Protein AF-A0A0D6L428-F1 (afdb_monomer_lite)

Radius of gyration: 24.94 Å; chains: 1; bounding box: 68×47×67 Å

pLDDT: mean 87.05, std 8.71, range [50.59, 97.12]

Foldseek 3Di:
DPPPVVVVVVQCVDPLSVLVVVLVVLLVVLVVCCVVPVVVSSVVSVVVSVVSVVVNVLVVQLPPPPSVVVSVVVVVLCVVCVVLVVVLQVLLQVLLVVLLCQQPVDDDDDVVSVCSSRVCLVVVLVVPVVVCSLQVPVVQLVVQCVVVVHPSVPSDDDDDHGPPSVVSNVSSVVSNCCVNPVSVVVSVVVVD

InterPro domains:
  IPR005821 Ion transport domain [PF00520] (7-190)
  IPR050927 Transient receptor potential cation channel M [PTHR13800] (3-191)

Organism: NCBI:txid53326

Structure (mmCIF, N/CA/C/O backbone):
data_AF-A0A0D6L428-F1
#
_entry.id   AF-A0A0D6L428-F1
#
loop_
_atom_site.group_PDB
_atom_site.id
_atom_site.type_symbol
_atom_site.label_atom_id
_atom_site.label_alt_id
_atom_site.label_comp_id
_atom_site.label_asym_id
_atom_site.label_entity_id
_atom_site.label_seq_id
_atom_site.pdbx_PDB_ins_code
_atom_site.Cartn_x
_atom_site.Cartn_y
_atom_site.Cartn_z
_atom_site.occupancy
_atom_site.B_iso_or_equiv
_atom_site.auth_seq_id
_atom_site.auth_comp_id
_atom_site.auth_asym_id
_atom_site.auth_atom_id
_atom_site.pdbx_PDB_model_num
ATOM 1 N N . MET A 1 1 ? -38.451 6.953 28.885 1.00 54.53 1 MET A N 1
ATOM 2 C CA . MET A 1 1 ? -37.439 5.986 28.408 1.00 54.53 1 MET A CA 1
ATOM 3 C C . MET A 1 1 ? -37.052 6.413 27.013 1.00 54.53 1 MET A C 1
ATOM 5 O O . MET A 1 1 ? -37.919 6.404 26.151 1.00 54.53 1 MET A O 1
ATOM 9 N N . GLU A 1 2 ? -35.817 6.860 26.798 1.00 62.38 2 GLU A N 1
ATOM 10 C CA . GLU A 1 2 ? -35.373 7.137 25.430 1.00 62.38 2 GLU A CA 1
ATOM 11 C C . GLU A 1 2 ? -35.498 5.869 24.570 1.00 62.38 2 GLU A C 1
ATOM 13 O O . GLU A 1 2 ? -35.186 4.775 25.065 1.00 62.38 2 GLU A O 1
ATOM 18 N N . PRO A 1 3 ? -35.986 5.979 23.322 1.00 84.12 3 PRO A N 1
ATOM 19 C CA . PRO A 1 3 ? -36.174 4.836 22.442 1.00 84.12 3 PRO A CA 1
ATOM 20 C C . PRO A 1 3 ? -34.858 4.074 22.251 1.00 84.12 3 PRO A C 1
ATOM 22 O O . PRO A 1 3 ? -33.805 4.659 21.999 1.00 84.12 3 PRO A O 1
ATOM 25 N N . PHE A 1 4 ? -34.919 2.743 22.342 1.00 82.00 4 PHE A N 1
ATOM 26 C CA . PHE A 1 4 ? -33.770 1.830 22.245 1.00 82.00 4 PHE A CA 1
ATOM 27 C C . PHE A 1 4 ? -32.871 2.100 21.019 1.00 82.00 4 PHE A C 1
ATOM 29 O O . PHE A 1 4 ? -31.648 1.993 21.104 1.00 82.00 4 PHE A O 1
ATOM 36 N N . GLY A 1 5 ? -33.461 2.548 19.905 1.00 83.88 5 GLY A N 1
ATOM 37 C CA . GLY A 1 5 ? -32.731 2.925 18.692 1.00 83.88 5 GLY A CA 1
ATOM 38 C C . GLY A 1 5 ? -31.756 4.097 18.869 1.00 83.88 5 GLY A C 1
ATOM 39 O O . GLY A 1 5 ? -30.697 4.096 18.246 1.00 83.88 5 GLY A O 1
ATOM 40 N N . GLN A 1 6 ? -32.045 5.063 19.748 1.00 85.38 6 GLN A N 1
ATOM 41 C CA . GLN A 1 6 ? -31.121 6.173 20.020 1.00 85.38 6 GLN A CA 1
ATOM 42 C C . GLN A 1 6 ? -29.870 5.695 20.764 1.00 85.38 6 GLN A C 1
ATOM 44 O O . GLN A 1 6 ? -28.760 6.102 20.422 1.00 85.38 6 GLN A O 1
ATOM 49 N N . LYS A 1 7 ? -30.024 4.756 21.707 1.00 86.88 7 LYS A N 1
ATOM 50 C CA . LYS A 1 7 ? -28.893 4.142 22.422 1.00 86.88 7 LYS A CA 1
ATOM 51 C C . LYS A 1 7 ? -28.009 3.320 21.489 1.00 86.88 7 LYS A C 1
ATOM 53 O O . LYS A 1 7 ? -26.788 3.408 21.573 1.00 86.88 7 LYS A O 1
ATOM 58 N N . LEU A 1 8 ? -28.621 2.567 20.572 1.00 86.44 8 LEU A N 1
ATOM 59 C CA . LEU A 1 8 ? -27.892 1.786 19.572 1.00 86.44 8 LEU A CA 1
ATOM 60 C C . LEU A 1 8 ? -27.105 2.702 18.621 1.00 86.44 8 LEU A C 1
ATOM 62 O O . LEU A 1 8 ? -25.924 2.478 18.375 1.00 86.44 8 LEU A O 1
ATOM 66 N N . LYS A 1 9 ? -27.732 3.788 18.151 1.00 87.75 9 LYS A N 1
ATOM 67 C CA . LYS A 1 9 ? -27.073 4.796 17.311 1.00 87.75 9 LYS A CA 1
ATOM 68 C C . LYS A 1 9 ? -25.883 5.442 18.024 1.00 87.75 9 LYS A C 1
ATOM 70 O O . LYS A 1 9 ? -24.828 5.600 17.419 1.00 87.75 9 LYS A O 1
ATOM 75 N N . TYR A 1 10 ? -26.037 5.781 19.304 1.00 89.94 10 TYR A N 1
ATOM 76 C CA . TYR A 1 10 ? -24.947 6.330 20.110 1.00 89.94 10 TYR A CA 1
ATOM 77 C C . TYR A 1 10 ? -23.802 5.324 20.293 1.00 89.94 10 TYR A C 1
ATOM 79 O O . TYR A 1 10 ? -22.635 5.690 20.179 1.00 89.94 10 TYR A O 1
ATOM 87 N N . PHE A 1 11 ? -24.120 4.044 20.504 1.00 88.94 11 PHE A N 1
ATOM 88 C CA . PHE A 1 11 ? -23.116 2.990 20.632 1.00 88.94 11 PHE A CA 1
ATOM 89 C C . PHE A 1 11 ? -22.233 2.868 19.380 1.00 88.94 11 PHE A C 1
ATOM 91 O O . PHE A 1 11 ? -21.010 2.829 19.511 1.00 88.94 11 PHE A O 1
ATOM 98 N N . PHE A 1 12 ? -22.834 2.883 18.185 1.00 89.62 12 PHE A N 1
ATOM 99 C CA . PHE A 1 12 ? -22.118 2.816 16.902 1.00 89.62 12 PHE A CA 1
ATOM 100 C C . PHE A 1 12 ? -21.441 4.127 16.478 1.00 89.62 12 PHE A C 1
ATOM 102 O O . PHE A 1 12 ? -20.648 4.143 15.537 1.00 89.62 12 PHE A O 1
ATOM 109 N N . TYR A 1 13 ? -21.720 5.238 17.157 1.00 89.88 13 TYR A N 1
ATOM 110 C CA . TYR A 1 13 ? -21.008 6.488 16.902 1.00 89.88 13 TYR A CA 1
ATOM 111 C C . TYR A 1 13 ? -19.563 6.440 17.427 1.00 89.88 13 TYR A C 1
ATOM 113 O O . TYR A 1 13 ? -18.674 7.085 16.876 1.00 89.88 13 TYR A O 1
ATOM 121 N N . ASN A 1 14 ? -19.303 5.652 18.474 1.00 89.44 14 ASN A N 1
ATOM 122 C CA . ASN A 1 14 ? -17.954 5.478 18.997 1.00 89.44 14 ASN A CA 1
ATOM 123 C C . ASN A 1 14 ? -17.139 4.532 18.097 1.00 89.44 14 ASN A C 1
ATOM 125 O O . ASN A 1 14 ? -17.468 3.351 17.966 1.00 89.44 14 ASN A O 1
ATOM 129 N N . TYR A 1 15 ? -16.039 5.041 17.531 1.00 87.44 15 TYR A N 1
ATOM 130 C CA . TYR A 1 15 ? -15.144 4.302 16.636 1.00 87.44 15 TYR A CA 1
ATOM 131 C C . TYR A 1 15 ? -14.710 2.946 17.215 1.00 87.44 15 TYR A C 1
ATOM 133 O O . TYR A 1 15 ? -14.842 1.917 16.553 1.00 87.44 15 TYR A O 1
ATOM 141 N N . TRP A 1 16 ? -14.276 2.915 18.480 1.00 90.56 16 TRP A N 1
ATOM 142 C CA . TRP A 1 16 ? -13.812 1.685 19.126 1.00 90.56 16 TRP A CA 1
ATOM 143 C C . TRP A 1 16 ? -14.914 0.642 19.290 1.00 90.56 16 TRP A C 1
ATOM 145 O O . TRP A 1 16 ? -14.665 -0.555 19.123 1.00 90.56 16 TRP A O 1
ATOM 155 N N . ASN A 1 17 ? -16.140 1.076 19.582 1.00 91.94 17 ASN A N 1
ATOM 156 C CA . ASN A 1 17 ? -17.288 0.180 19.723 1.00 91.94 17 ASN A CA 1
ATOM 157 C C . ASN A 1 17 ? -17.703 -0.401 18.369 1.00 91.94 17 ASN A C 1
ATOM 159 O O . ASN A 1 17 ? -18.002 -1.593 18.275 1.00 91.94 17 ASN A O 1
ATOM 163 N N . THR A 1 18 ? -17.646 0.405 17.311 1.00 92.19 18 THR A N 1
ATOM 164 C CA . THR A 1 18 ? -17.922 -0.045 15.943 1.00 92.19 18 THR A CA 1
ATOM 165 C C . THR A 1 18 ? -16.897 -1.075 15.478 1.00 92.19 18 THR A C 1
ATOM 167 O O . THR A 1 18 ? -17.293 -2.161 15.058 1.00 92.19 18 THR A O 1
ATOM 170 N N . VAL A 1 19 ? -15.595 -0.812 15.646 1.00 92.62 19 VAL A N 1
ATOM 171 C CA . VAL A 1 19 ? -14.530 -1.782 15.315 1.00 92.62 19 VAL A CA 1
ATOM 172 C C . VAL A 1 19 ? -14.687 -3.076 16.120 1.00 92.62 19 VAL A C 1
ATOM 174 O O . VAL A 1 19 ? -14.595 -4.165 15.558 1.00 92.62 19 VAL A O 1
ATOM 177 N N . THR A 1 20 ? -15.002 -2.975 17.417 1.00 94.81 20 THR A N 1
ATOM 178 C CA . THR A 1 20 ? -15.238 -4.153 18.276 1.00 94.81 20 THR A CA 1
ATOM 179 C C . THR A 1 20 ? -16.433 -4.970 17.785 1.00 94.81 20 THR A C 1
ATOM 181 O O . THR A 1 20 ? -16.375 -6.196 17.753 1.00 94.81 20 THR A O 1
ATOM 184 N N . THR A 1 21 ? -17.511 -4.312 17.357 1.00 94.31 21 THR A N 1
ATOM 185 C CA . THR A 1 21 ? -18.692 -5.010 16.833 1.00 94.31 21 THR A CA 1
ATOM 186 C C . THR A 1 21 ? -18.368 -5.748 15.537 1.00 94.31 21 THR A C 1
ATOM 188 O O . THR A 1 21 ? -18.741 -6.909 15.386 1.00 94.31 21 THR A O 1
ATOM 191 N N . VAL A 1 22 ? -17.613 -5.118 14.631 1.00 95.25 22 VAL A N 1
ATOM 192 C CA . VAL A 1 22 ? -17.138 -5.757 13.393 1.00 95.25 22 VAL A CA 1
ATOM 193 C C . VAL A 1 22 ? -16.241 -6.962 13.701 1.00 95.25 22 VAL A C 1
ATOM 195 O O . VAL A 1 22 ? -16.408 -8.017 13.087 1.00 95.25 22 VAL A O 1
ATOM 198 N N . ALA A 1 23 ? -15.341 -6.854 14.683 1.00 95.94 23 ALA A N 1
ATOM 199 C CA . ALA A 1 23 ? -14.500 -7.966 15.132 1.00 95.94 23 ALA A CA 1
ATOM 200 C C . ALA A 1 23 ? -15.336 -9.145 15.662 1.00 95.94 23 ALA A C 1
ATOM 202 O O . ALA A 1 23 ? -15.153 -10.281 15.239 1.00 95.94 23 ALA A O 1
ATOM 203 N N . VAL A 1 24 ? -16.317 -8.891 16.533 1.00 96.81 24 VAL A N 1
ATOM 204 C CA . VAL A 1 24 ? -17.183 -9.955 17.070 1.00 96.81 24 VAL A CA 1
ATOM 205 C C . VAL A 1 24 ? -17.999 -10.629 15.961 1.00 96.81 24 VAL A C 1
ATOM 207 O O . VAL A 1 24 ? -18.036 -11.856 15.892 1.00 96.81 24 VAL A O 1
ATOM 210 N N . VAL A 1 25 ? -18.618 -9.852 15.067 1.00 96.44 25 VAL A N 1
ATOM 211 C CA . VAL A 1 25 ? -19.424 -10.397 13.961 1.00 96.44 25 VAL A CA 1
ATOM 212 C C . VAL A 1 25 ? -18.560 -11.234 13.015 1.00 96.44 25 VAL A C 1
ATOM 214 O O . VAL A 1 25 ? -18.907 -12.375 12.715 1.00 96.44 25 VAL A O 1
ATOM 217 N N . SER A 1 26 ? -17.413 -10.705 12.580 1.00 96.00 26 SER A N 1
ATOM 218 C CA . SER A 1 26 ? -16.495 -11.423 11.683 1.00 96.00 26 SER A CA 1
ATOM 219 C C . SER A 1 26 ? -15.900 -12.681 12.322 1.00 96.00 26 SER A C 1
ATOM 221 O O . SER A 1 26 ? -15.753 -13.692 11.634 1.00 96.00 26 SER A O 1
ATOM 223 N N . TYR A 1 27 ? -15.639 -12.675 13.633 1.00 97.12 27 TYR A N 1
ATOM 224 C CA . TYR A 1 27 ? -15.213 -13.866 14.368 1.00 97.12 27 TYR A CA 1
ATOM 225 C C . TYR A 1 27 ? -16.278 -14.966 14.352 1.00 97.12 27 TYR A C 1
ATOM 227 O O . TYR A 1 27 ? -15.965 -16.110 14.024 1.00 97.12 27 TYR A O 1
ATOM 235 N N . VAL A 1 28 ? -17.538 -14.631 14.661 1.00 96.94 28 VAL A N 1
ATOM 236 C CA . VAL A 1 28 ? -18.645 -15.602 14.648 1.00 96.94 28 VAL A CA 1
ATOM 237 C C . VAL A 1 28 ? -18.833 -16.186 13.250 1.00 96.94 28 VAL A C 1
ATOM 239 O O . VAL A 1 28 ? -18.963 -17.401 13.115 1.00 96.94 28 VAL A O 1
ATOM 242 N N . VAL A 1 29 ? -18.773 -15.352 12.206 1.00 95.69 29 VAL A N 1
ATOM 243 C CA . VAL A 1 29 ? -18.845 -15.806 10.808 1.00 95.69 29 VAL A CA 1
ATOM 244 C C . VAL A 1 29 ? -17.681 -16.743 10.471 1.00 95.69 29 VAL A C 1
ATOM 246 O O . VAL A 1 29 ? -17.911 -17.842 9.970 1.00 95.69 29 VAL A O 1
ATOM 249 N N . GLY A 1 30 ? -16.440 -16.363 10.786 1.00 95.19 30 GLY A N 1
ATOM 250 C CA . GLY A 1 30 ? -15.261 -17.194 10.523 1.00 95.19 30 GLY A CA 1
ATOM 251 C C . GLY A 1 30 ? -15.290 -18.530 11.271 1.00 95.19 30 GLY A C 1
ATOM 252 O O . GLY A 1 30 ? -14.951 -19.572 10.705 1.00 95.19 30 GLY A O 1
ATOM 253 N N . PHE A 1 31 ? -15.756 -18.523 12.522 1.00 95.19 31 PHE A N 1
ATOM 254 C CA . PHE A 1 31 ? -15.915 -19.723 13.340 1.00 95.19 31 PHE A CA 1
ATOM 255 C C . PHE A 1 31 ? -17.031 -20.638 12.814 1.00 95.19 31 PHE A C 1
ATOM 257 O O . PHE A 1 31 ? -16.837 -21.851 12.701 1.00 95.19 31 PHE A O 1
ATOM 264 N N . ALA A 1 32 ? -18.174 -20.069 12.422 1.00 94.88 32 ALA A N 1
ATOM 265 C CA . ALA A 1 32 ? -19.258 -20.805 11.781 1.00 94.88 32 ALA A CA 1
ATOM 266 C C . ALA A 1 32 ? -18.776 -21.457 10.475 1.00 94.88 32 ALA A C 1
ATOM 268 O O . ALA A 1 32 ? -18.897 -22.665 10.303 1.00 94.88 32 ALA A O 1
ATOM 269 N N . MET A 1 33 ? -18.128 -20.706 9.581 1.00 93.19 33 MET A N 1
ATOM 270 C CA . MET A 1 33 ? -17.611 -21.259 8.320 1.00 93.19 33 MET A CA 1
ATOM 271 C C . MET A 1 33 ? -16.616 -22.403 8.542 1.00 93.19 33 MET A C 1
ATOM 273 O O . MET A 1 33 ? -16.651 -23.402 7.823 1.00 93.19 33 MET A O 1
ATOM 277 N N . ARG A 1 34 ? -15.770 -22.299 9.574 1.00 92.56 34 ARG A N 1
ATOM 278 C CA . ARG A 1 34 ? -14.831 -23.363 9.944 1.00 92.56 34 ARG A CA 1
ATOM 279 C C . ARG A 1 34 ? -15.533 -24.620 10.467 1.00 92.56 34 ARG A C 1
ATOM 281 O O . ARG A 1 34 ? -15.065 -25.719 10.186 1.00 92.56 34 ARG A O 1
ATOM 288 N N . THR A 1 35 ? -16.627 -24.469 11.213 1.00 91.94 35 THR A N 1
ATOM 289 C CA . THR A 1 35 ? -17.389 -25.594 11.789 1.00 91.94 35 THR A CA 1
ATOM 290 C C . THR A 1 35 ? -18.334 -26.256 10.782 1.00 91.94 35 THR A C 1
ATOM 292 O O . THR A 1 35 ? -18.509 -27.468 10.836 1.00 91.94 35 THR A O 1
ATOM 295 N N . PHE A 1 36 ? -18.861 -25.509 9.806 1.00 91.75 36 PHE A N 1
ATOM 296 C CA . PHE A 1 36 ? -19.735 -26.016 8.736 1.00 91.75 36 PHE A CA 1
ATOM 297 C C . PHE A 1 36 ? -18.986 -26.581 7.511 1.00 91.75 36 PHE A C 1
ATOM 299 O O . PHE A 1 36 ? -19.589 -26.793 6.462 1.00 91.75 36 PHE A O 1
ATOM 306 N N . GLY A 1 37 ? -17.680 -26.847 7.627 1.00 88.88 37 GLY A N 1
ATOM 307 C CA . GLY A 1 37 ? -16.911 -27.594 6.622 1.00 88.88 37 GLY A CA 1
ATOM 308 C C . GLY A 1 37 ? -16.078 -26.757 5.644 1.00 88.88 37 GLY A C 1
ATOM 309 O O . GLY A 1 37 ? -15.319 -27.331 4.868 1.00 88.88 37 GLY A O 1
ATOM 310 N N . VAL A 1 38 ? -16.118 -25.419 5.708 1.00 93.38 38 VAL A N 1
ATOM 311 C CA . VAL A 1 38 ? -15.277 -24.532 4.875 1.00 93.38 38 VAL A CA 1
ATOM 312 C C . VAL A 1 38 ? -14.030 -24.094 5.658 1.00 93.38 38 VAL A C 1
ATOM 314 O O . VAL A 1 38 ? -13.840 -22.926 6.008 1.00 93.38 38 VAL A O 1
ATOM 317 N N . ILE A 1 39 ? -13.175 -25.070 5.976 1.00 92.62 39 ILE A N 1
ATOM 318 C CA . ILE A 1 39 ? -12.061 -24.922 6.930 1.00 92.62 39 ILE A CA 1
ATOM 319 C C . ILE A 1 39 ? -11.034 -23.872 6.477 1.00 92.62 39 ILE A C 1
ATOM 321 O O . ILE A 1 39 ? -10.585 -23.067 7.299 1.00 92.62 39 ILE A O 1
ATOM 325 N N . GLU A 1 40 ? -10.677 -23.865 5.190 1.00 94.56 40 GLU A N 1
ATOM 326 C CA . GLU A 1 40 ? -9.646 -22.979 4.631 1.00 94.56 40 GLU A CA 1
ATOM 327 C C . GLU A 1 40 ? -10.077 -21.512 4.638 1.00 94.56 40 GLU A C 1
ATOM 329 O O . GLU A 1 40 ? -9.373 -20.652 5.167 1.00 94.56 40 GLU A O 1
ATOM 334 N N . THR A 1 41 ? -11.278 -21.221 4.138 1.00 93.56 41 THR A N 1
ATOM 335 C CA . THR A 1 41 ? -11.830 -19.861 4.146 1.00 93.56 41 THR A CA 1
ATOM 336 C C . THR A 1 41 ? -12.067 -19.371 5.573 1.00 93.56 41 THR A C 1
ATOM 338 O O . THR A 1 41 ? -11.714 -18.239 5.899 1.00 93.56 41 THR A O 1
ATOM 341 N N . GLY A 1 42 ? -12.580 -20.236 6.458 1.00 94.56 42 GLY A N 1
ATOM 342 C CA . GLY A 1 42 ? -12.726 -19.920 7.879 1.00 94.56 42 GLY A CA 1
ATOM 343 C C . GLY A 1 42 ? -11.388 -19.582 8.545 1.00 94.56 42 GLY A C 1
ATOM 344 O O . GLY A 1 42 ? -11.315 -18.635 9.325 1.00 94.56 42 GLY A O 1
ATOM 345 N N . ARG A 1 43 ? -10.300 -20.288 8.196 1.00 94.94 43 ARG A N 1
ATOM 346 C CA . ARG A 1 43 ? -8.941 -19.977 8.679 1.00 94.94 43 ARG A CA 1
ATOM 347 C C . ARG A 1 43 ? -8.489 -18.583 8.241 1.00 94.94 43 ARG A C 1
ATOM 349 O O . ARG A 1 43 ? -7.985 -17.842 9.079 1.00 94.94 43 ARG A O 1
ATOM 356 N N . VAL A 1 44 ? -8.684 -18.221 6.972 1.00 96.44 44 VAL A N 1
ATOM 357 C CA . VAL A 1 44 ? -8.311 -16.892 6.452 1.00 96.44 44 VAL A CA 1
ATOM 358 C C . VAL A 1 44 ? -9.101 -15.787 7.157 1.00 96.44 44 VAL A C 1
ATOM 360 O O . VAL A 1 44 ? -8.506 -14.820 7.625 1.00 96.44 44 VAL A O 1
ATOM 363 N N . ILE A 1 45 ? -10.418 -15.953 7.320 1.00 95.81 45 ILE A N 1
ATOM 364 C CA . ILE A 1 45 ? -11.264 -14.969 8.016 1.00 95.81 45 ILE A CA 1
ATOM 365 C C . ILE A 1 45 ? -10.817 -14.798 9.469 1.00 95.81 45 ILE A C 1
ATOM 367 O O . ILE A 1 45 ? -10.681 -13.671 9.940 1.00 95.81 45 ILE A O 1
ATOM 371 N N . LEU A 1 46 ? -10.547 -15.898 10.179 1.00 96.31 46 LEU A N 1
ATOM 372 C CA . LEU A 1 46 ? -10.086 -15.845 11.567 1.00 96.31 46 LEU A CA 1
ATOM 373 C C . LEU A 1 46 ? -8.695 -15.203 11.697 1.00 96.31 46 LEU A C 1
ATOM 375 O O . LEU A 1 46 ? -8.468 -14.464 12.656 1.00 96.31 46 LEU A O 1
ATOM 379 N N . ALA A 1 47 ? -7.802 -15.422 10.727 1.00 96.38 47 ALA A N 1
ATOM 380 C CA . ALA A 1 47 ? -6.495 -14.766 10.663 1.00 96.38 47 ALA A CA 1
ATOM 381 C C . ALA A 1 47 ? -6.616 -13.253 10.401 1.00 96.38 47 ALA A C 1
ATOM 383 O O . ALA A 1 47 ? -5.955 -12.457 11.058 1.00 96.38 47 ALA A O 1
ATOM 384 N N . CYS A 1 48 ? -7.504 -12.815 9.506 1.00 95.75 48 CYS A N 1
ATOM 385 C CA . CYS A 1 48 ? -7.787 -11.385 9.345 1.00 95.75 48 CYS A CA 1
ATOM 386 C C . CYS A 1 48 ? -8.422 -10.795 10.614 1.00 95.75 48 CYS A C 1
ATOM 388 O O . CYS A 1 48 ? -8.070 -9.699 11.046 1.00 95.75 48 CYS A O 1
ATOM 390 N N . ASN A 1 49 ? -9.324 -11.539 11.253 1.00 96.88 49 ASN A N 1
ATOM 391 C CA . ASN A 1 49 ? -9.968 -11.123 12.490 1.00 96.88 49 ASN A CA 1
ATOM 392 C C . ASN A 1 49 ? -8.966 -10.954 13.648 1.00 96.88 49 ASN A C 1
ATOM 394 O O . ASN A 1 49 ? -9.156 -10.051 14.461 1.00 96.88 49 ASN A O 1
ATOM 398 N N . SER A 1 50 ? -7.880 -11.738 13.729 1.00 95.81 50 SER A N 1
ATOM 399 C CA . SER A 1 50 ? -6.879 -11.535 14.790 1.00 95.81 50 SER A CA 1
ATOM 400 C C . SER A 1 50 ? -6.266 -10.133 14.746 1.00 95.81 50 SER A C 1
ATOM 402 O O . SER A 1 50 ? -6.018 -9.562 15.802 1.00 95.81 50 SER A O 1
ATOM 404 N N . VAL A 1 51 ? -6.122 -9.533 13.557 1.00 96.31 51 VAL A N 1
ATOM 405 C CA . VAL A 1 51 ? -5.669 -8.139 13.400 1.00 96.31 51 VAL A CA 1
ATOM 406 C C . VAL A 1 51 ? -6.652 -7.154 14.041 1.00 96.31 51 VAL A C 1
ATOM 408 O O . VAL A 1 51 ? -6.221 -6.234 14.733 1.00 96.31 51 VAL A O 1
ATOM 411 N N . LEU A 1 52 ? -7.966 -7.355 13.878 1.00 94.50 52 LEU A N 1
ATOM 412 C CA . LEU A 1 52 ? -8.990 -6.502 14.501 1.00 94.50 52 LEU A CA 1
ATOM 413 C C . LEU A 1 52 ? -8.939 -6.583 16.035 1.00 94.50 52 LEU A C 1
ATOM 415 O O . LEU A 1 52 ? -9.054 -5.564 16.719 1.00 94.50 52 LEU A O 1
ATOM 419 N N . TRP A 1 53 ? -8.700 -7.775 16.585 1.00 95.38 53 TRP A N 1
ATOM 420 C CA . TRP A 1 53 ? -8.487 -7.945 18.025 1.00 95.38 53 TRP A CA 1
ATOM 421 C C . TRP A 1 53 ? -7.175 -7.316 18.502 1.00 95.38 53 TRP A C 1
ATOM 423 O O . TRP A 1 53 ? -7.148 -6.712 19.572 1.00 95.38 53 TRP A O 1
ATOM 433 N N . THR A 1 54 ? -6.107 -7.366 17.702 1.00 94.62 54 THR A N 1
ATOM 434 C CA . THR A 1 54 ? -4.866 -6.637 17.996 1.00 94.62 54 THR A CA 1
ATOM 435 C C . THR A 1 54 ? -5.086 -5.123 17.973 1.00 94.62 54 THR A C 1
ATOM 437 O O . THR A 1 54 ? -4.588 -4.432 18.858 1.00 94.62 54 THR A O 1
ATOM 440 N N . MET A 1 55 ? -5.889 -4.591 17.044 1.00 92.19 55 MET A N 1
ATOM 441 C CA . MET A 1 55 ? -6.262 -3.171 17.049 1.00 92.19 55 MET A CA 1
ATOM 442 C C . MET A 1 55 ? -6.997 -2.783 18.336 1.00 92.19 55 MET A C 1
ATOM 444 O O . MET A 1 55 ? -6.749 -1.706 18.868 1.00 92.19 55 MET A O 1
ATOM 448 N N . LYS A 1 56 ? -7.839 -3.659 18.903 1.00 93.25 56 LYS A N 1
ATOM 449 C CA . LYS A 1 56 ? -8.510 -3.398 20.189 1.00 93.25 56 LYS A CA 1
ATOM 450 C C . LYS A 1 56 ? -7.531 -3.233 21.358 1.00 93.25 56 LYS A C 1
ATOM 452 O O . LYS A 1 56 ? -7.837 -2.500 22.294 1.00 93.25 56 LYS A O 1
ATOM 457 N N . LEU A 1 57 ? -6.339 -3.831 21.299 1.00 92.88 57 LEU A N 1
ATOM 458 C CA . LEU A 1 57 ? -5.306 -3.607 22.318 1.00 92.88 57 LEU A CA 1
ATOM 459 C C . LEU A 1 57 ? -4.864 -2.138 22.380 1.00 92.88 57 LEU A C 1
ATOM 461 O O . LEU A 1 57 ? -4.535 -1.655 23.462 1.00 92.88 57 LEU A O 1
ATOM 465 N N . LEU A 1 58 ? -4.906 -1.407 21.260 1.00 92.19 58 LEU A N 1
ATOM 466 C CA . LEU A 1 58 ? -4.620 0.032 21.236 1.00 92.19 58 LEU A CA 1
ATOM 467 C C . LEU A 1 58 ? -5.640 0.828 22.070 1.00 92.19 58 LEU A C 1
ATOM 469 O O . LEU A 1 58 ? -5.251 1.783 22.736 1.00 92.19 58 LEU A O 1
ATOM 473 N N . ASP A 1 59 ? -6.912 0.415 22.101 1.00 92.25 59 ASP A N 1
ATOM 474 C CA . ASP A 1 59 ? -7.942 1.035 22.950 1.00 92.25 59 ASP A CA 1
ATOM 475 C C . ASP A 1 59 ? -7.601 0.872 24.435 1.00 92.25 59 ASP A C 1
ATOM 477 O O . ASP A 1 59 ? -7.604 1.836 25.197 1.00 92.25 59 ASP A O 1
ATOM 481 N N . TYR A 1 60 ? -7.198 -0.334 24.844 1.00 93.31 60 TYR A N 1
ATOM 482 C CA . TYR A 1 60 ? -6.784 -0.584 26.227 1.00 93.31 60 TYR A CA 1
ATOM 483 C C . TYR A 1 60 ? -5.516 0.192 26.598 1.00 93.31 60 TYR A C 1
ATOM 485 O O . TYR A 1 60 ? -5.437 0.769 27.683 1.00 93.31 60 TYR A O 1
ATOM 493 N N . MET A 1 61 ? -4.544 0.277 25.686 1.00 92.75 61 MET A N 1
ATOM 494 C CA . MET A 1 61 ? -3.336 1.084 25.887 1.00 92.75 61 MET A CA 1
ATOM 495 C C . MET A 1 61 ? -3.622 2.590 25.911 1.00 92.75 61 MET A C 1
ATOM 497 O O . MET A 1 61 ? -2.837 3.341 26.492 1.00 92.75 61 MET A O 1
ATOM 501 N N . SER A 1 62 ? -4.744 3.041 25.340 1.00 91.56 62 SER A N 1
ATOM 502 C CA . SER A 1 62 ? -5.116 4.457 25.326 1.00 91.56 62 SER A CA 1
ATOM 503 C C . SER A 1 62 ? -5.395 5.021 26.725 1.00 91.56 62 SER A C 1
ATOM 505 O O . SER A 1 62 ? -5.241 6.219 26.951 1.00 91.56 62 SER A O 1
ATOM 507 N N . VAL A 1 63 ? -5.729 4.158 27.690 1.00 93.50 63 VAL A N 1
ATOM 508 C CA . VAL A 1 63 ? -5.963 4.534 29.09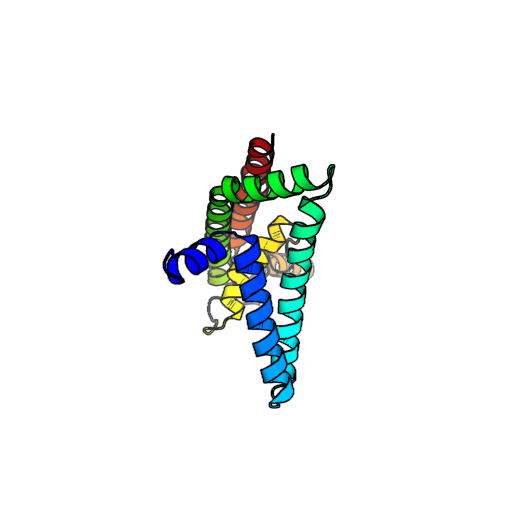3 1.00 93.50 63 VAL A CA 1
ATOM 509 C C . VAL A 1 63 ? -4.645 4.803 29.835 1.00 93.50 63 VAL A C 1
ATOM 511 O O . VAL A 1 63 ? -4.630 5.476 30.865 1.00 93.50 63 VAL A O 1
ATOM 514 N N . HIS A 1 64 ? -3.511 4.309 29.325 1.00 94.88 64 HIS A N 1
ATOM 515 C CA . HIS A 1 64 ? -2.225 4.469 29.996 1.00 94.88 64 HIS A CA 1
ATOM 516 C C . HIS A 1 64 ? -1.744 5.937 29.943 1.00 94.88 64 HIS A C 1
ATOM 518 O O . HIS A 1 64 ? -1.641 6.492 28.843 1.00 94.88 64 HIS A O 1
ATOM 524 N N . PRO A 1 65 ? -1.326 6.551 31.073 1.00 92.44 65 PRO A N 1
ATOM 525 C CA . PRO A 1 65 ? -1.027 7.987 31.152 1.00 92.44 65 PRO A CA 1
ATOM 526 C C . PRO A 1 65 ? 0.016 8.494 30.152 1.00 92.44 65 PRO A C 1
ATOM 528 O O . PRO A 1 65 ? -0.047 9.639 29.715 1.00 92.44 65 PRO A O 1
ATOM 531 N N . ARG A 1 66 ? 0.986 7.646 29.782 1.00 92.38 66 ARG A N 1
ATOM 532 C CA . ARG A 1 66 ? 2.019 8.005 28.799 1.00 92.38 66 ARG A CA 1
ATOM 533 C C . ARG A 1 66 ? 1.658 7.634 27.365 1.00 92.38 66 ARG A C 1
ATOM 535 O O . ARG A 1 66 ? 2.100 8.335 26.473 1.00 92.38 66 ARG A O 1
ATOM 542 N N . LEU A 1 67 ? 0.908 6.551 27.130 1.00 91.12 67 LEU A N 1
ATOM 543 C CA . LEU A 1 67 ? 0.660 6.032 25.771 1.00 91.12 67 LEU A CA 1
ATOM 544 C C . LEU A 1 67 ? -0.617 6.611 25.151 1.00 91.12 67 LEU A C 1
ATOM 546 O O . LEU A 1 67 ? -0.663 6.819 23.940 1.00 91.12 67 LEU A O 1
ATOM 550 N N . GLY A 1 68 ? -1.618 6.939 25.972 1.00 91.88 68 GLY A N 1
ATOM 551 C CA . GLY A 1 68 ? -2.882 7.535 25.537 1.00 91.88 68 GLY A CA 1
ATOM 552 C C . GLY A 1 68 ? -2.733 8.776 24.660 1.00 91.88 68 GLY A C 1
ATOM 553 O O . GLY A 1 68 ? -3.310 8.815 23.567 1.00 91.88 68 GLY A O 1
ATOM 554 N N . PRO A 1 69 ? -1.920 9.770 25.062 1.00 93.00 69 PRO A N 1
ATOM 555 C CA . PRO A 1 69 ? -1.680 10.947 24.235 1.00 93.00 69 PRO A CA 1
ATOM 556 C C . PRO A 1 69 ? -1.090 10.605 22.859 1.00 93.00 69 PRO A C 1
ATOM 558 O O . PRO A 1 69 ? -1.558 11.140 21.860 1.00 93.00 69 PRO A O 1
ATOM 561 N N . TYR A 1 70 ? -0.139 9.668 22.763 1.00 91.69 70 TYR A N 1
ATOM 562 C CA . TYR A 1 70 ? 0.442 9.277 21.470 1.00 91.69 70 TYR A CA 1
ATOM 563 C C . TYR A 1 70 ? -0.573 8.583 20.556 1.00 91.69 70 TYR A C 1
ATOM 565 O O . TYR A 1 70 ? -0.650 8.908 19.374 1.00 91.69 70 TYR A O 1
ATOM 573 N N . ILE A 1 71 ? -1.391 7.672 21.095 1.00 91.44 71 ILE A N 1
ATOM 574 C CA . ILE A 1 71 ? -2.414 6.950 20.317 1.00 91.44 71 ILE A CA 1
ATOM 575 C C . ILE A 1 71 ? -3.481 7.924 19.796 1.00 91.44 71 ILE A C 1
ATOM 577 O O . ILE A 1 71 ? -3.865 7.873 18.626 1.00 91.44 71 ILE A O 1
ATOM 581 N N . THR A 1 72 ? -3.932 8.854 20.640 1.00 88.81 72 THR A N 1
ATOM 582 C CA . THR A 1 72 ? -4.923 9.867 20.243 1.00 88.81 72 THR A CA 1
ATOM 583 C C . THR A 1 72 ? -4.361 10.886 19.246 1.00 88.81 72 THR A C 1
ATOM 585 O O . THR A 1 72 ? -5.085 11.295 18.337 1.00 88.81 72 THR A O 1
ATOM 588 N N . MET A 1 73 ? -3.081 11.267 19.358 1.00 89.31 73 MET A N 1
ATOM 589 C CA . MET A 1 73 ? -2.401 12.098 18.356 1.00 89.31 73 MET A CA 1
ATOM 590 C C . MET A 1 73 ? -2.276 11.374 17.014 1.00 89.31 73 MET A C 1
ATOM 592 O O . MET A 1 73 ? -2.669 11.938 15.993 1.00 89.31 73 MET A O 1
ATOM 596 N N . ALA A 1 74 ? -1.822 10.117 17.012 1.00 87.75 74 ALA A N 1
ATOM 597 C CA . ALA A 1 74 ? -1.691 9.313 15.798 1.00 87.75 74 ALA A CA 1
ATOM 598 C C . ALA A 1 74 ? -3.031 9.176 15.054 1.00 87.75 74 ALA A C 1
ATOM 600 O O . ALA A 1 74 ? -3.094 9.389 13.844 1.00 87.75 74 ALA A O 1
ATOM 601 N N . GLY A 1 75 ? -4.129 8.917 15.776 1.00 86.50 75 GLY A N 1
ATOM 602 C CA . GLY A 1 75 ? -5.467 8.845 15.179 1.00 86.50 75 GLY A CA 1
ATOM 603 C C . GLY A 1 75 ? -5.914 10.153 14.514 1.00 86.50 75 GLY A C 1
ATOM 604 O O . GLY A 1 75 ? -6.457 10.134 13.410 1.00 86.50 75 GLY A O 1
ATOM 605 N N . LYS A 1 76 ? -5.642 11.305 15.143 1.00 86.81 76 LYS A N 1
ATOM 606 C CA . LYS A 1 76 ? -5.946 12.625 14.557 1.00 86.81 76 LYS A CA 1
ATOM 607 C C . LYS A 1 76 ? -5.085 12.921 13.331 1.00 86.81 76 LYS A C 1
ATOM 609 O O . LYS A 1 76 ? -5.581 13.477 12.354 1.00 86.81 76 LYS A O 1
ATOM 614 N N . MET A 1 77 ? -3.815 12.527 13.366 1.00 85.62 77 MET A N 1
ATOM 615 C CA . MET A 1 77 ? -2.894 12.730 12.253 1.00 85.62 77 MET A CA 1
ATOM 616 C C . MET A 1 77 ? -3.314 11.954 11.001 1.00 85.62 77 MET A C 1
ATOM 618 O O . MET A 1 77 ? -3.286 12.522 9.915 1.00 85.62 77 MET A O 1
ATOM 622 N N . ILE A 1 78 ? -3.786 10.709 11.138 1.00 85.56 78 ILE A N 1
ATOM 623 C CA . ILE A 1 78 ? -4.256 9.904 9.994 1.00 85.56 78 ILE A CA 1
ATOM 624 C C . ILE A 1 78 ? -5.381 10.618 9.230 1.00 85.56 78 ILE A C 1
ATOM 626 O O . ILE A 1 78 ? -5.356 10.672 8.001 1.00 85.56 78 ILE A O 1
ATOM 630 N N . LEU A 1 79 ? -6.347 11.208 9.941 1.00 83.38 79 LEU A N 1
ATOM 631 C CA . LEU A 1 79 ? -7.445 11.950 9.310 1.00 83.38 79 LEU A CA 1
ATOM 632 C C . LEU A 1 79 ? -6.940 13.202 8.590 1.00 83.38 79 LEU A C 1
ATOM 634 O O . LEU A 1 79 ? -7.326 13.453 7.446 1.00 83.38 79 LEU A O 1
ATOM 638 N N . ASN A 1 80 ? -6.033 13.942 9.228 1.00 84.12 80 ASN A N 1
ATOM 639 C CA . ASN A 1 80 ? -5.435 15.139 8.646 1.00 84.12 80 ASN A CA 1
ATOM 640 C C . ASN A 1 80 ? -4.587 14.821 7.406 1.00 84.12 80 ASN A C 1
ATOM 642 O O . ASN A 1 80 ? -4.468 15.669 6.535 1.00 84.12 80 ASN A O 1
ATOM 646 N N . MET A 1 81 ? -4.040 13.609 7.290 1.00 85.69 81 MET A N 1
ATOM 647 C CA . MET A 1 81 ? -3.207 13.183 6.158 1.00 85.69 81 MET A CA 1
ATOM 648 C C . MET A 1 81 ? -3.961 12.480 5.030 1.00 85.69 81 MET A C 1
ATOM 650 O O . MET A 1 81 ? -3.358 12.115 4.020 1.00 85.69 81 MET A O 1
ATOM 654 N N . SER A 1 82 ? -5.276 12.315 5.161 1.00 85.38 82 SER A N 1
ATOM 655 C CA . SER A 1 82 ? -6.105 11.623 4.167 1.00 85.38 82 SER A CA 1
ATOM 656 C C . SER A 1 82 ? -5.951 12.183 2.746 1.00 85.38 82 SER A C 1
ATOM 658 O O . SER A 1 82 ? -5.897 11.413 1.789 1.00 85.38 82 SER A O 1
ATOM 6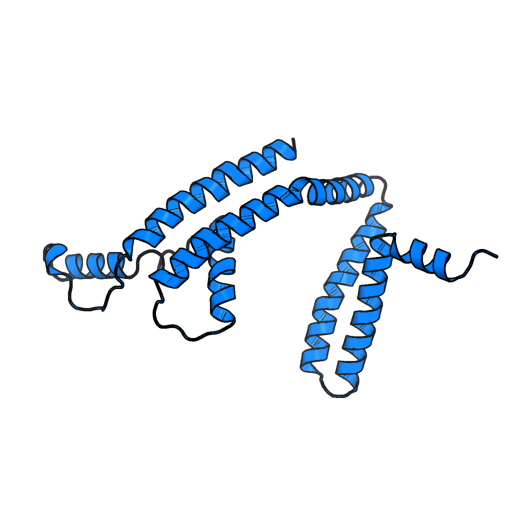60 N N . TYR A 1 83 ? -5.794 13.500 2.589 1.00 86.44 83 TYR A N 1
ATOM 661 C CA . TYR A 1 83 ? -5.616 14.124 1.276 1.00 86.44 83 TYR A CA 1
ATOM 662 C C . TYR A 1 83 ? -4.274 13.770 0.613 1.00 86.44 83 TYR A C 1
ATOM 664 O O . TYR A 1 83 ? -4.229 13.594 -0.603 1.00 86.44 83 TYR A O 1
ATOM 672 N N . ILE A 1 84 ? -3.192 13.611 1.389 1.00 86.56 84 ILE A N 1
ATOM 673 C CA . ILE A 1 84 ? -1.891 13.168 0.858 1.00 86.56 84 ILE A CA 1
ATOM 674 C C . ILE A 1 84 ? -2.003 11.734 0.371 1.00 86.56 84 ILE A C 1
ATOM 676 O O . ILE A 1 84 ? -1.504 11.417 -0.703 1.00 86.56 84 ILE A O 1
ATOM 680 N N . ILE A 1 85 ? -2.692 10.880 1.130 1.00 87.19 85 ILE A N 1
ATOM 681 C CA . ILE A 1 85 ? -2.928 9.490 0.736 1.00 87.19 85 ILE A CA 1
ATOM 682 C C . ILE A 1 85 ? -3.683 9.445 -0.599 1.00 87.19 85 ILE A C 1
ATOM 684 O O . ILE A 1 85 ? -3.301 8.687 -1.485 1.00 87.19 85 ILE A O 1
ATOM 688 N N . VAL A 1 86 ? -4.699 10.293 -0.789 1.00 89.94 86 VAL A N 1
ATOM 689 C CA . VAL A 1 86 ? -5.416 10.391 -2.073 1.00 89.94 86 VAL A CA 1
ATOM 690 C C . VAL A 1 86 ? -4.480 10.832 -3.202 1.00 89.94 86 VAL A C 1
ATOM 692 O O . VAL A 1 86 ? -4.461 10.197 -4.254 1.00 89.94 86 VAL A O 1
ATOM 695 N N . MET A 1 87 ? -3.663 11.866 -2.986 1.00 88.44 87 MET A N 1
ATOM 696 C CA . MET A 1 87 ? -2.683 12.323 -3.982 1.00 88.44 87 MET A CA 1
ATOM 697 C C . MET A 1 87 ? -1.654 11.237 -4.333 1.00 88.44 87 MET A C 1
ATOM 699 O O . MET A 1 87 ? -1.309 11.080 -5.503 1.00 88.44 87 MET A O 1
ATOM 703 N N . LEU A 1 88 ? -1.210 10.455 -3.344 1.00 89.06 88 LEU A N 1
ATOM 704 C CA . LEU A 1 88 ? -0.310 9.318 -3.538 1.00 89.06 88 LEU A CA 1
ATOM 705 C C . LEU A 1 88 ? -0.969 8.210 -4.367 1.00 89.06 88 LEU A C 1
ATOM 707 O O . LEU A 1 88 ? -0.350 7.659 -5.269 1.00 89.06 88 LEU A O 1
ATOM 711 N N . VAL A 1 89 ? -2.235 7.887 -4.099 1.00 90.81 89 VAL A N 1
ATOM 712 C CA . VAL A 1 89 ? -2.975 6.887 -4.884 1.00 90.81 89 VAL A CA 1
ATOM 713 C C . VAL A 1 89 ? -3.131 7.337 -6.338 1.00 90.81 89 VAL A C 1
ATOM 715 O O . VAL A 1 89 ? -2.969 6.521 -7.244 1.00 90.81 89 VAL A O 1
ATOM 718 N N . VAL A 1 90 ? -3.394 8.625 -6.580 1.00 91.69 90 VAL A N 1
ATOM 719 C CA . VAL A 1 90 ? -3.493 9.183 -7.939 1.00 91.69 90 VAL A CA 1
ATOM 720 C C . VAL A 1 90 ? -2.157 9.088 -8.680 1.00 91.69 90 VAL A C 1
ATOM 722 O O . VAL A 1 90 ? -2.138 8.670 -9.837 1.00 91.69 90 VAL A O 1
ATOM 725 N N . SER A 1 91 ? -1.038 9.428 -8.032 1.00 90.69 91 SER A N 1
ATOM 726 C CA . SER A 1 91 ? 0.283 9.335 -8.665 1.00 90.69 91 SER A CA 1
ATOM 727 C C . SER A 1 91 ? 0.709 7.885 -8.922 1.00 90.69 91 SER A C 1
ATOM 729 O O . SER A 1 91 ? 1.217 7.590 -10.006 1.00 90.69 91 SER A O 1
ATOM 731 N N . LEU A 1 92 ? 0.436 6.970 -7.981 1.00 92.62 92 LEU A N 1
ATOM 732 C CA . LEU A 1 92 ? 0.644 5.527 -8.149 1.00 92.62 92 LEU A CA 1
ATOM 733 C C . LEU A 1 92 ? -0.145 4.986 -9.341 1.00 92.62 92 LEU A C 1
ATOM 735 O O . LEU A 1 92 ? 0.414 4.270 -10.167 1.00 92.62 92 LEU A O 1
ATOM 739 N N . LEU A 1 93 ? -1.424 5.353 -9.454 1.00 93.94 93 LEU A N 1
ATOM 740 C CA . LEU A 1 93 ? -2.278 4.915 -10.553 1.00 93.94 93 LEU A CA 1
ATOM 741 C C . LEU A 1 93 ? -1.773 5.447 -11.900 1.00 93.94 93 LEU A C 1
ATOM 743 O O . LEU A 1 93 ? -1.695 4.684 -12.858 1.00 93.94 93 LEU A O 1
ATOM 747 N N . ALA A 1 94 ? -1.402 6.728 -11.978 1.00 92.75 94 ALA A N 1
ATOM 748 C CA . ALA A 1 94 ? -0.923 7.345 -13.214 1.00 92.75 94 ALA A CA 1
ATOM 749 C C . ALA A 1 94 ? 0.335 6.648 -13.761 1.00 92.75 94 ALA A C 1
ATOM 751 O O . ALA A 1 94 ? 0.387 6.292 -14.939 1.00 92.75 94 ALA A O 1
ATOM 752 N N . PHE A 1 95 ? 1.327 6.406 -12.902 1.00 93.19 95 PHE A N 1
ATOM 753 C CA . PHE A 1 95 ? 2.550 5.707 -13.293 1.00 93.19 95 PHE A CA 1
ATOM 754 C C . PHE A 1 95 ? 2.315 4.206 -13.520 1.00 93.19 95 PHE A C 1
ATOM 756 O O . PHE A 1 95 ? 2.743 3.660 -14.536 1.00 93.19 95 PHE A O 1
ATOM 763 N N . GLY A 1 96 ? 1.601 3.540 -12.611 1.00 93.56 96 GLY A N 1
ATOM 764 C CA . GLY A 1 96 ? 1.337 2.105 -12.672 1.00 93.56 96 GLY A CA 1
ATOM 765 C C . GLY A 1 96 ? 0.543 1.683 -13.905 1.00 93.56 96 GLY A C 1
ATOM 766 O O . GLY A 1 96 ? 0.879 0.677 -14.530 1.00 93.56 96 GLY A O 1
ATOM 767 N N . LEU A 1 97 ? -0.466 2.469 -14.302 1.00 93.94 97 LEU A N 1
ATOM 768 C CA . LEU A 1 97 ? -1.223 2.232 -15.534 1.00 93.94 97 LEU A CA 1
ATOM 769 C C . LEU A 1 97 ? -0.342 2.381 -16.773 1.00 93.94 97 LEU A C 1
ATOM 771 O O . LEU A 1 97 ? -0.368 1.510 -17.642 1.00 93.94 97 LEU A O 1
ATOM 775 N N . ALA A 1 98 ? 0.443 3.459 -16.857 1.00 93.25 98 ALA A N 1
ATOM 776 C CA . ALA A 1 98 ? 1.328 3.697 -17.994 1.00 93.25 98 ALA A CA 1
ATOM 777 C C . ALA A 1 98 ? 2.383 2.587 -18.124 1.00 93.25 98 ALA A C 1
ATOM 779 O O . ALA A 1 98 ? 2.564 2.036 -19.205 1.00 93.25 98 ALA A O 1
ATOM 780 N N . ARG A 1 99 ? 3.012 2.187 -17.011 1.00 91.44 99 ARG A N 1
ATOM 781 C CA . ARG A 1 99 ? 3.967 1.072 -16.983 1.00 91.44 99 ARG A CA 1
ATOM 782 C C . ARG A 1 99 ? 3.320 -0.237 -17.440 1.00 91.44 99 ARG A C 1
ATOM 784 O O . ARG A 1 99 ? 3.829 -0.875 -18.352 1.00 91.44 99 ARG A O 1
ATOM 791 N N . GLN A 1 100 ? 2.200 -0.636 -16.832 1.00 92.19 100 GLN A N 1
ATOM 792 C CA . GLN A 1 100 ? 1.577 -1.929 -17.133 1.00 92.19 100 GLN A CA 1
ATOM 793 C C . GLN A 1 100 ? 1.072 -2.001 -18.583 1.00 92.19 100 GLN A C 1
ATOM 795 O O . GLN A 1 100 ? 1.245 -3.033 -19.223 1.00 92.19 100 GLN A O 1
ATOM 800 N N . SER A 1 101 ? 0.484 -0.918 -19.104 1.00 90.88 101 SER A N 1
ATOM 801 C CA . SER A 1 101 ? -0.073 -0.877 -20.467 1.00 90.88 101 SER A CA 1
ATOM 802 C C . SER A 1 101 ? 0.985 -0.846 -21.571 1.00 90.88 101 SER A C 1
ATOM 804 O O . SER A 1 101 ? 0.767 -1.441 -22.623 1.00 90.88 101 SER A O 1
ATOM 806 N N . ILE A 1 102 ? 2.122 -0.179 -21.344 1.00 90.19 102 ILE A N 1
ATOM 807 C CA . ILE A 1 102 ? 3.207 -0.105 -22.33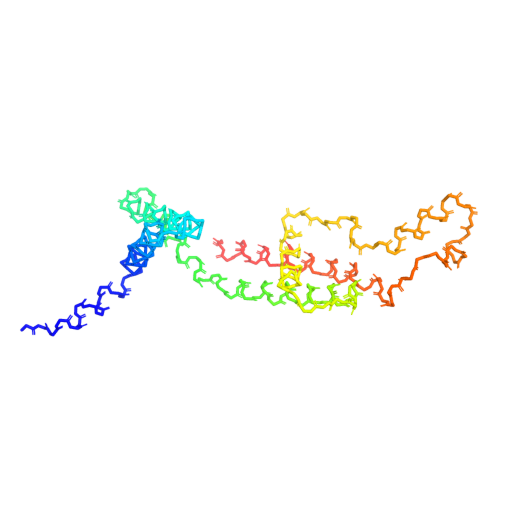1 1.00 90.19 102 ILE A CA 1
ATOM 808 C C . ILE A 1 102 ? 4.019 -1.401 -22.333 1.00 90.19 102 ILE A C 1
ATOM 810 O O . ILE A 1 102 ? 4.295 -1.943 -23.398 1.00 90.19 102 ILE A O 1
ATOM 814 N N . THR A 1 103 ? 4.394 -1.910 -21.155 1.00 87.06 103 THR A N 1
ATOM 815 C CA . THR A 1 103 ? 5.278 -3.080 -21.047 1.00 87.06 103 THR A CA 1
ATOM 816 C C . THR A 1 103 ? 4.565 -4.389 -21.400 1.00 87.06 103 THR A C 1
ATOM 818 O O . THR A 1 103 ? 5.184 -5.269 -21.990 1.00 87.06 103 THR A O 1
ATOM 821 N N . TYR A 1 104 ? 3.270 -4.521 -21.086 1.00 88.56 104 TYR A N 1
ATOM 822 C CA . TYR A 1 104 ? 2.503 -5.758 -21.288 1.00 88.56 104 TYR A CA 1
ATOM 823 C C . TYR A 1 104 ? 1.211 -5.495 -22.089 1.00 88.56 104 TYR A C 1
ATOM 825 O O . TYR A 1 104 ? 0.123 -5.464 -21.512 1.00 88.56 104 TYR A O 1
ATOM 833 N N . PRO A 1 105 ? 1.302 -5.288 -23.419 1.00 85.94 105 PRO A N 1
ATOM 834 C CA . PRO A 1 105 ? 0.159 -4.870 -24.238 1.00 85.94 105 PRO A CA 1
ATOM 835 C C . PRO A 1 105 ? -0.871 -5.980 -24.508 1.00 85.94 105 PRO A C 1
ATOM 837 O O . PRO A 1 105 ? -2.032 -5.677 -24.769 1.00 85.94 105 PRO A O 1
ATOM 840 N N . ASN A 1 106 ? -0.462 -7.251 -24.457 1.00 87.94 106 ASN A N 1
ATOM 841 C CA . ASN A 1 106 ? -1.275 -8.401 -24.870 1.00 87.94 106 ASN A CA 1
ATOM 842 C C . ASN A 1 106 ? -1.654 -9.291 -23.674 1.00 87.94 106 ASN A C 1
ATOM 844 O O . ASN A 1 106 ? -1.406 -10.494 -23.698 1.00 87.94 106 ASN A O 1
ATOM 848 N N . GLU A 1 107 ? -2.206 -8.695 -22.617 1.00 88.75 107 GLU A N 1
ATOM 849 C CA . GLU A 1 107 ? -2.643 -9.412 -21.411 1.00 88.75 107 GLU A CA 1
ATOM 850 C C . GLU A 1 107 ? -4.169 -9.475 -21.306 1.00 88.75 107 GLU A C 1
ATOM 852 O O . GLU A 1 107 ? -4.866 -8.478 -21.515 1.00 88.75 107 GLU A O 1
ATOM 857 N N . ASP A 1 108 ? -4.685 -10.642 -20.921 1.00 92.44 108 ASP A N 1
ATOM 858 C CA . ASP A 1 108 ? -6.106 -10.830 -20.636 1.00 92.44 108 ASP A CA 1
ATOM 859 C C . ASP A 1 108 ? -6.496 -10.217 -19.282 1.00 92.44 108 ASP A C 1
ATOM 861 O O . ASP A 1 108 ? -5.683 -10.017 -18.373 1.00 92.44 108 ASP A O 1
ATOM 865 N N . TRP A 1 109 ? -7.791 -9.938 -19.110 1.00 90.50 109 TRP A N 1
ATOM 866 C CA . TRP A 1 109 ? -8.294 -9.379 -17.859 1.00 90.50 109 TRP A CA 1
ATOM 867 C C . TRP A 1 109 ? -8.082 -10.339 -16.679 1.00 90.50 109 TRP A C 1
ATOM 869 O O . TRP A 1 109 ? -8.727 -11.385 -16.569 1.00 90.50 109 TRP A O 1
ATOM 879 N N . HIS A 1 110 ? -7.224 -9.936 -15.738 1.00 93.31 110 HIS A N 1
ATOM 880 C CA . HIS A 1 110 ? -6.975 -10.672 -14.504 1.00 93.31 110 HIS A CA 1
ATOM 881 C C . HIS A 1 110 ? -6.703 -9.733 -13.316 1.00 93.31 110 HIS A C 1
ATOM 883 O O . HIS A 1 110 ? -6.112 -8.664 -13.460 1.00 93.31 110 HIS A O 1
ATOM 889 N N . TRP A 1 111 ? -7.077 -10.150 -12.099 1.00 91.31 111 TRP A N 1
ATOM 890 C CA . TRP A 1 111 ? -6.847 -9.375 -10.864 1.00 91.31 111 TRP A CA 1
ATOM 891 C C . TRP A 1 111 ? -5.366 -9.073 -10.598 1.00 91.31 111 TRP A C 1
ATOM 893 O O . TRP A 1 111 ? -5.025 -8.108 -9.912 1.00 91.31 111 TRP A O 1
ATOM 903 N N . LEU A 1 112 ? -4.478 -9.878 -11.177 1.00 90.12 112 LEU A N 1
ATOM 904 C CA . LEU A 1 112 ? -3.038 -9.676 -11.125 1.00 90.12 112 LEU A CA 1
ATOM 905 C C . LEU A 1 112 ? -2.594 -8.377 -11.807 1.00 90.12 112 LEU A C 1
ATOM 907 O O . LEU A 1 112 ? -1.619 -7.781 -11.360 1.00 90.12 112 LEU A O 1
ATOM 911 N N . LEU A 1 113 ? -3.317 -7.906 -12.830 1.00 91.06 113 LEU A N 1
ATOM 912 C CA . LEU A 1 113 ? -3.014 -6.635 -13.492 1.00 91.06 113 LEU A CA 1
ATOM 913 C C . LEU A 1 113 ? -3.228 -5.475 -12.520 1.00 91.06 113 LEU A C 1
ATOM 915 O O . LEU A 1 113 ? -2.348 -4.634 -12.366 1.00 91.06 113 LEU A O 1
ATOM 919 N N . VAL A 1 114 ? -4.349 -5.475 -11.788 1.00 91.06 114 VAL A N 1
ATOM 920 C CA . VAL A 1 114 ? -4.632 -4.464 -10.754 1.00 91.06 114 VAL A CA 1
ATOM 921 C C . VAL A 1 114 ? -3.563 -4.497 -9.664 1.00 91.06 114 VAL A C 1
ATOM 923 O O . VAL A 1 114 ? -3.056 -3.449 -9.261 1.00 91.06 114 VAL A O 1
ATOM 926 N N . ARG A 1 115 ? -3.161 -5.699 -9.227 1.00 90.38 115 ARG A N 1
ATOM 927 C CA . ARG A 1 115 ? -2.029 -5.854 -8.310 1.00 90.38 115 ARG A CA 1
ATOM 928 C C . ARG A 1 115 ? -0.773 -5.214 -8.898 1.00 90.38 115 ARG A C 1
ATOM 930 O O . ARG A 1 115 ? -0.143 -4.428 -8.212 1.00 90.38 115 ARG A O 1
ATOM 937 N N . ASN A 1 116 ? -0.402 -5.504 -10.139 1.00 90.06 116 ASN A N 1
ATOM 938 C CA . ASN A 1 116 ? 0.827 -4.974 -10.732 1.00 90.06 116 ASN A CA 1
ATOM 939 C C . ASN A 1 116 ? 0.796 -3.440 -10.891 1.00 90.06 116 ASN A C 1
ATOM 941 O O . ASN A 1 116 ? 1.820 -2.801 -10.661 1.00 90.06 116 ASN A O 1
ATOM 945 N N . ILE A 1 117 ? -0.373 -2.860 -11.189 1.00 93.25 117 ILE A N 1
ATOM 946 C CA . ILE A 1 117 ? -0.579 -1.407 -11.312 1.00 93.25 117 ILE A CA 1
ATOM 947 C C . ILE A 1 117 ? -0.324 -0.685 -9.984 1.00 93.25 117 ILE A C 1
ATOM 949 O O . ILE A 1 117 ? 0.350 0.337 -9.972 1.00 93.25 117 ILE A O 1
ATOM 953 N N . PHE A 1 118 ? -0.837 -1.191 -8.861 1.00 92.94 118 PHE A N 1
ATOM 954 C CA . PHE A 1 118 ? -0.695 -0.501 -7.570 1.00 92.94 118 PHE A CA 1
ATOM 955 C C . PHE A 1 118 ? 0.497 -0.986 -6.747 1.00 92.94 118 PHE A C 1
ATOM 957 O O . PHE A 1 118 ? 1.218 -0.189 -6.153 1.00 92.94 118 PHE A O 1
ATOM 964 N N . TYR A 1 119 ? 0.702 -2.299 -6.693 1.00 90.88 119 TYR A N 1
ATOM 965 C CA . TYR A 1 119 ? 1.634 -2.940 -5.773 1.00 90.88 119 TYR A CA 1
ATOM 966 C C . TYR A 1 119 ? 3.080 -2.650 -6.167 1.00 90.88 119 TYR A C 1
ATOM 968 O O . TYR A 1 119 ? 3.836 -2.163 -5.336 1.00 90.88 119 TYR A O 1
ATOM 976 N N . LYS A 1 120 ? 3.472 -2.865 -7.432 1.00 90.44 120 LYS A N 1
ATOM 977 C CA . LYS A 1 120 ? 4.870 -2.642 -7.843 1.00 90.44 120 LYS A CA 1
ATOM 978 C C . LYS A 1 120 ? 5.305 -1.180 -7.612 1.00 90.44 120 LYS A C 1
ATOM 980 O O . LYS A 1 120 ? 6.299 -0.983 -6.916 1.00 90.44 120 LYS A O 1
ATOM 985 N N . PRO A 1 121 ? 4.561 -0.151 -8.072 1.00 90.88 121 PRO A N 1
ATOM 986 C CA . PRO A 1 121 ? 4.892 1.242 -7.765 1.00 90.88 121 PRO A CA 1
ATOM 987 C C . PRO A 1 121 ? 4.895 1.594 -6.276 1.00 90.88 121 PRO A C 1
ATOM 989 O O . PRO A 1 121 ? 5.672 2.443 -5.854 1.00 90.88 121 PRO A O 1
ATOM 992 N N . TYR A 1 122 ? 4.052 0.947 -5.467 1.00 91.81 122 TYR A N 1
ATOM 993 C CA . TYR A 1 122 ? 4.035 1.165 -4.022 1.00 91.81 122 TYR A CA 1
ATOM 994 C C . TYR A 1 122 ? 5.333 0.684 -3.358 1.00 91.81 122 TYR A C 1
ATOM 996 O O . TYR A 1 122 ? 5.908 1.411 -2.555 1.00 91.81 122 TYR A O 1
ATOM 1004 N N . PHE A 1 123 ? 5.843 -0.496 -3.725 1.00 90.62 123 PHE A N 1
ATOM 1005 C CA . PHE A 1 123 ? 7.121 -0.999 -3.198 1.00 90.62 123 PHE A CA 1
ATOM 1006 C C . PHE A 1 123 ? 8.327 -0.186 -3.686 1.00 90.62 123 PHE A C 1
ATOM 1008 O O . PHE A 1 123 ? 9.282 -0.003 -2.930 1.00 90.62 123 PHE A O 1
ATOM 1015 N N . MET A 1 124 ? 8.244 0.412 -4.878 1.00 89.06 124 MET A N 1
ATOM 1016 C CA . MET A 1 124 ? 9.261 1.348 -5.374 1.00 89.06 124 MET A CA 1
ATOM 1017 C C . MET A 1 124 ? 9.447 2.578 -4.472 1.00 89.06 124 MET A C 1
ATOM 1019 O O . MET A 1 124 ? 10.553 3.110 -4.391 1.00 89.06 124 MET A O 1
ATOM 1023 N N . LEU A 1 125 ? 8.417 3.001 -3.729 1.00 88.06 125 LEU A N 1
ATOM 1024 C CA . LEU A 1 125 ? 8.546 4.073 -2.728 1.00 88.06 125 LEU A CA 1
ATOM 1025 C C . LEU A 1 125 ? 9.446 3.676 -1.553 1.00 88.06 125 LEU A C 1
ATOM 1027 O O . LEU A 1 125 ? 10.107 4.524 -0.960 1.00 88.06 125 LEU A O 1
ATOM 1031 N N . TYR A 1 126 ? 9.488 2.384 -1.231 1.00 86.75 126 TYR A N 1
ATOM 1032 C CA . TYR A 1 126 ? 10.287 1.828 -0.141 1.00 86.75 126 TYR A CA 1
ATOM 1033 C C . TYR A 1 126 ? 11.678 1.355 -0.587 1.00 86.75 126 TYR A C 1
ATOM 1035 O O . TYR A 1 126 ? 12.408 0.789 0.221 1.00 86.75 126 TYR A O 1
ATOM 1043 N N . GLY A 1 127 ? 12.064 1.615 -1.841 1.00 85.31 127 GLY A N 1
ATOM 1044 C CA . GLY A 1 127 ? 13.392 1.293 -2.371 1.00 85.31 127 GLY A CA 1
ATOM 1045 C C . GLY A 1 127 ? 13.478 -0.010 -3.169 1.00 85.31 127 GLY A C 1
ATOM 1046 O O . GLY A 1 127 ? 14.561 -0.351 -3.629 1.00 85.31 127 GLY A O 1
ATOM 1047 N N . GLU A 1 128 ? 12.365 -0.713 -3.390 1.00 88.56 128 GLU A N 1
ATOM 1048 C CA . GLU A 1 128 ? 12.324 -1.885 -4.274 1.00 88.56 128 GLU A CA 1
ATOM 1049 C C . GLU A 1 128 ? 12.118 -1.442 -5.726 1.00 88.56 128 GLU A C 1
ATOM 1051 O O . GLU A 1 128 ? 10.999 -1.212 -6.183 1.00 88.56 128 GLU A O 1
ATOM 1056 N N . VAL A 1 129 ? 13.220 -1.269 -6.454 1.00 81.81 129 VAL A N 1
ATOM 1057 C CA . VAL A 1 129 ? 13.229 -0.609 -7.771 1.00 81.81 129 VAL A CA 1
ATOM 1058 C C . VAL A 1 129 ? 12.893 -1.575 -8.923 1.00 81.81 129 VAL A C 1
ATOM 1060 O O . VAL A 1 129 ? 12.614 -1.122 -10.026 1.00 81.81 129 VAL A O 1
ATOM 1063 N N . TYR A 1 130 ? 12.847 -2.892 -8.672 1.00 84.62 130 TYR A N 1
ATOM 1064 C CA . TYR A 1 130 ? 12.625 -3.932 -9.694 1.00 84.62 130 TYR A CA 1
ATOM 1065 C C . TYR A 1 130 ? 13.522 -3.736 -10.931 1.00 84.62 130 TYR A C 1
ATOM 1067 O O . TYR A 1 130 ? 13.012 -3.649 -12.045 1.00 84.62 130 TYR A O 1
ATOM 1075 N N . ALA A 1 131 ? 14.839 -3.621 -10.710 1.00 80.50 131 ALA A N 1
ATOM 1076 C CA . ALA A 1 131 ? 15.828 -3.230 -11.724 1.00 80.50 131 ALA A CA 1
ATOM 1077 C C . ALA A 1 131 ? 15.699 -4.019 -13.036 1.00 80.50 131 ALA A C 1
ATOM 1079 O O . ALA A 1 131 ? 15.610 -3.412 -14.097 1.00 80.50 131 ALA A O 1
ATOM 1080 N N . ASP A 1 132 ? 15.548 -5.339 -12.930 1.00 81.19 132 ASP A N 1
ATOM 1081 C CA . ASP A 1 132 ? 15.452 -6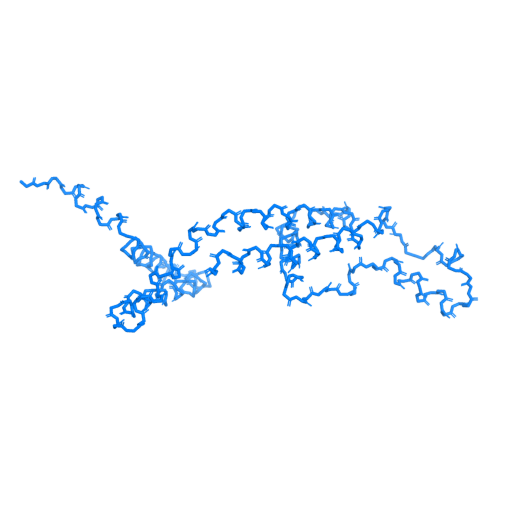.260 -14.069 1.00 81.19 132 ASP A CA 1
ATOM 1082 C C . ASP A 1 132 ? 14.204 -6.039 -14.949 1.00 81.19 132 ASP A C 1
ATOM 1084 O O . ASP A 1 132 ? 14.105 -6.562 -16.053 1.00 81.19 132 ASP A O 1
ATOM 1088 N N . GLU A 1 133 ? 13.210 -5.286 -14.467 1.00 81.44 133 GLU A N 1
ATOM 1089 C CA . GLU A 1 133 ? 11.947 -5.037 -15.166 1.00 81.44 133 GLU A CA 1
ATOM 1090 C C . GLU A 1 133 ? 11.762 -3.567 -15.590 1.00 81.44 133 GLU A C 1
ATOM 1092 O O . GLU A 1 133 ? 10.650 -3.183 -15.979 1.00 81.44 133 GLU A O 1
ATOM 1097 N N . ILE A 1 134 ? 12.782 -2.714 -15.433 1.00 80.62 134 ILE A N 1
ATOM 1098 C CA . ILE A 1 134 ? 12.695 -1.285 -15.778 1.00 80.62 134 ILE A CA 1
ATOM 1099 C C . ILE A 1 134 ? 12.761 -1.114 -17.292 1.00 80.62 134 ILE A C 1
ATOM 1101 O O . ILE A 1 134 ? 11.871 -0.488 -17.870 1.00 80.62 134 ILE A O 1
ATOM 1105 N N . ASP A 1 135 ? 13.795 -1.684 -17.912 1.00 82.12 135 ASP A N 1
ATOM 1106 C CA . ASP A 1 135 ? 14.057 -1.575 -19.343 1.00 82.12 135 ASP A CA 1
ATOM 1107 C C . ASP A 1 135 ? 14.612 -2.885 -19.921 1.00 82.12 135 ASP A C 1
ATOM 1109 O O . ASP A 1 135 ? 15.713 -2.941 -20.456 1.00 82.12 135 ASP A O 1
ATOM 1113 N N . THR A 1 136 ? 13.805 -3.947 -19.851 1.00 79.69 136 THR A N 1
ATOM 1114 C CA . THR A 1 136 ? 14.133 -5.262 -20.447 1.00 79.69 136 THR A CA 1
ATOM 1115 C C . THR A 1 136 ? 14.649 -5.152 -21.888 1.00 79.69 136 THR A C 1
ATOM 1117 O O . THR A 1 136 ? 15.609 -5.814 -22.260 1.00 79.69 136 THR A O 1
ATOM 1120 N N . CYS A 1 137 ? 14.065 -4.259 -22.688 1.00 80.75 137 CYS A N 1
ATOM 1121 C CA . CYS A 1 137 ? 14.455 -4.042 -24.077 1.00 80.75 137 CYS A CA 1
ATOM 1122 C C . CYS A 1 137 ? 15.787 -3.302 -24.243 1.00 80.75 137 CYS A C 1
ATOM 1124 O O . CYS A 1 137 ? 16.578 -3.652 -25.121 1.00 80.75 137 CYS A O 1
ATOM 1126 N N . GLY A 1 138 ? 16.032 -2.262 -23.446 1.00 80.00 138 GLY A N 1
ATOM 1127 C CA . GLY A 1 138 ? 17.296 -1.532 -23.443 1.00 80.00 138 GLY A CA 1
ATOM 1128 C C . GLY A 1 138 ? 18.449 -2.377 -22.910 1.00 80.00 138 GLY A C 1
ATOM 1129 O O . GLY A 1 138 ? 19.516 -2.386 -23.525 1.00 80.00 138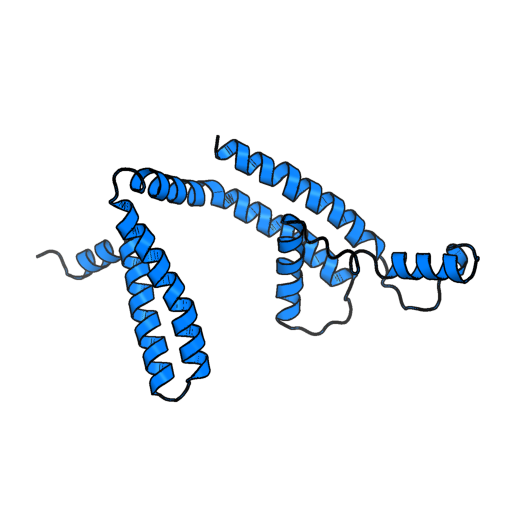 GLY A O 1
ATOM 1130 N N . ASP A 1 139 ? 18.211 -3.133 -21.839 1.00 82.19 139 ASP A N 1
ATOM 1131 C CA . ASP A 1 139 ? 19.204 -3.997 -21.201 1.00 82.19 139 ASP A CA 1
ATOM 1132 C C . ASP A 1 139 ? 19.593 -5.165 -22.123 1.00 82.19 139 ASP A C 1
ATOM 1134 O O . ASP A 1 139 ? 20.777 -5.380 -22.380 1.00 82.19 139 ASP A O 1
ATOM 1138 N N . GLU A 1 140 ? 18.625 -5.844 -22.751 1.00 79.31 140 GLU A N 1
ATOM 1139 C CA . GLU A 1 140 ? 18.905 -6.905 -23.734 1.00 79.31 140 GLU A CA 1
ATOM 1140 C C . GLU A 1 140 ? 19.684 -6.390 -24.958 1.00 79.31 140 GLU A C 1
ATOM 1142 O O . GLU A 1 140 ? 20.589 -7.062 -25.476 1.00 79.31 140 GLU A O 1
ATOM 1147 N N . ALA A 1 141 ? 19.349 -5.187 -25.441 1.00 79.19 141 ALA A N 1
ATOM 1148 C CA . ALA A 1 141 ? 20.060 -4.554 -26.548 1.00 79.19 141 ALA A CA 1
ATOM 1149 C C . ALA A 1 141 ? 21.494 -4.169 -26.151 1.00 79.19 141 ALA A C 1
ATOM 1151 O O . ALA A 1 141 ? 22.413 -4.286 -26.975 1.00 79.19 141 ALA A O 1
ATOM 1152 N N . TRP A 1 142 ? 21.687 -3.736 -24.902 1.00 79.81 142 TRP A N 1
ATOM 1153 C CA . TRP A 1 142 ? 22.990 -3.421 -24.336 1.00 79.81 142 TRP A CA 1
ATOM 1154 C C . TRP A 1 142 ? 23.844 -4.685 -24.169 1.00 79.81 142 TRP A C 1
ATOM 1156 O O . TRP A 1 142 ? 24.966 -4.736 -24.662 1.00 79.81 142 TRP A O 1
ATOM 1166 N N . ASP A 1 143 ? 23.324 -5.760 -23.603 1.00 82.94 143 ASP A N 1
ATOM 1167 C CA . ASP A 1 143 ? 24.113 -6.985 -23.447 1.00 82.94 143 ASP A CA 1
ATOM 1168 C C . ASP A 1 143 ? 24.499 -7.591 -24.808 1.00 82.94 143 ASP A C 1
ATOM 1170 O O . ASP A 1 143 ? 25.656 -7.957 -25.041 1.00 82.94 143 ASP A O 1
ATOM 1174 N N . SER A 1 144 ? 23.573 -7.568 -25.774 1.00 79.69 144 SER A N 1
ATOM 1175 C CA . SER A 1 144 ? 23.817 -8.061 -27.135 1.00 79.69 144 SER A CA 1
ATOM 1176 C C . SER A 1 144 ? 24.894 -7.271 -27.892 1.00 79.69 144 SER A C 1
ATOM 1178 O O . SER A 1 144 ? 25.636 -7.858 -28.686 1.00 79.69 144 SER A O 1
ATOM 1180 N N . HIS A 1 145 ? 24.994 -5.948 -27.688 1.00 81.62 145 HIS A N 1
ATOM 1181 C CA . HIS A 1 145 ? 26.031 -5.144 -28.353 1.00 81.62 145 HIS A CA 1
ATOM 1182 C C . HIS A 1 145 ? 27.422 -5.457 -27.786 1.00 81.62 145 HIS A C 1
ATOM 1184 O O . HIS A 1 145 ? 28.400 -5.470 -28.537 1.00 81.62 145 HIS A O 1
ATOM 1190 N N . LEU A 1 146 ? 27.494 -5.743 -26.481 1.00 84.44 146 LEU A N 1
ATOM 1191 C CA . LEU A 1 146 ? 28.729 -6.067 -25.778 1.00 84.44 146 LEU A CA 1
ATOM 1192 C C . LEU A 1 146 ? 29.255 -7.446 -26.195 1.00 84.44 146 LEU A C 1
ATOM 1194 O O . LEU A 1 146 ? 30.445 -7.597 -26.461 1.00 84.44 146 LEU A O 1
ATOM 1198 N N . GLU A 1 147 ? 28.360 -8.432 -26.316 1.00 84.62 147 GLU A N 1
ATOM 1199 C CA . GLU A 1 147 ? 28.704 -9.793 -26.742 1.00 84.62 147 GLU A CA 1
ATOM 1200 C C . GLU A 1 147 ? 29.163 -9.842 -28.208 1.00 84.62 147 GLU A C 1
ATOM 1202 O O . GLU A 1 147 ? 30.142 -10.510 -28.543 1.00 84.62 147 GLU A O 1
ATOM 1207 N N . LYS A 1 148 ? 28.475 -9.118 -29.101 1.00 81.56 148 LYS A N 1
ATOM 1208 C CA . LYS A 1 148 ? 28.732 -9.167 -30.552 1.00 81.56 148 LYS A CA 1
ATOM 1209 C C . LYS A 1 148 ? 29.749 -8.132 -31.039 1.00 81.56 148 LYS A C 1
ATOM 1211 O O . LYS A 1 148 ? 30.167 -8.206 -32.193 1.00 81.56 148 LYS A O 1
ATOM 1216 N N . GLY A 1 149 ? 30.126 -7.156 -30.209 1.00 81.81 149 GLY A N 1
ATOM 1217 C CA . GLY A 1 149 ? 31.057 -6.080 -30.574 1.00 81.81 149 GLY A CA 1
ATOM 1218 C C . GLY A 1 149 ? 30.568 -5.192 -31.729 1.00 81.81 149 GLY A C 1
ATOM 1219 O O . GLY A 1 149 ? 31.377 -4.583 -32.429 1.00 81.81 149 GLY A O 1
ATOM 1220 N N . VAL A 1 150 ? 29.254 -5.143 -31.964 1.00 79.31 150 VAL A N 1
ATOM 1221 C CA . VAL A 1 150 ? 28.614 -4.348 -33.024 1.00 79.31 150 VAL A CA 1
ATOM 1222 C C . VAL A 1 150 ? 27.980 -3.087 -32.435 1.00 79.31 150 VAL A C 1
ATOM 1224 O O . VAL A 1 150 ? 27.585 -3.089 -31.270 1.00 79.31 150 VAL A O 1
ATOM 1227 N N . PRO A 1 151 ? 27.845 -1.995 -33.209 1.00 76.50 151 PRO A N 1
ATOM 1228 C CA . PRO A 1 151 ? 27.146 -0.807 -32.731 1.00 76.50 151 PRO A CA 1
ATOM 1229 C C . PRO A 1 151 ? 25.696 -1.143 -32.349 1.00 76.50 151 PRO A C 1
ATOM 1231 O O . PRO A 1 151 ? 25.028 -1.907 -33.046 1.00 76.50 151 PRO A O 1
ATOM 1234 N N . ILE A 1 152 ? 25.199 -0.527 -31.269 1.00 73.19 152 ILE A N 1
ATOM 1235 C CA . ILE A 1 152 ? 23.856 -0.750 -30.687 1.00 73.19 152 ILE A CA 1
ATOM 1236 C C . ILE A 1 152 ? 22.744 -0.622 -31.744 1.00 73.19 152 ILE A C 1
ATOM 1238 O O . ILE A 1 152 ? 21.763 -1.362 -31.716 1.00 73.19 152 ILE A O 1
ATOM 1242 N N . THR A 1 153 ? 22.937 0.247 -32.742 1.00 69.19 153 THR A N 1
ATOM 1243 C CA . THR A 1 153 ? 22.019 0.446 -33.877 1.00 69.19 153 THR A CA 1
ATOM 1244 C C . THR A 1 153 ? 21.779 -0.817 -34.704 1.00 69.19 153 THR A C 1
ATOM 1246 O O . THR A 1 153 ? 20.711 -0.965 -35.285 1.00 69.19 153 THR A O 1
ATOM 1249 N N . ASN A 1 154 ? 22.754 -1.729 -34.747 1.00 62.09 154 ASN A N 1
ATOM 1250 C CA . ASN A 1 154 ? 22.703 -2.980 -35.507 1.00 62.09 154 ASN A CA 1
ATOM 1251 C C . ASN A 1 154 ? 22.346 -4.188 -34.621 1.00 62.09 154 ASN A C 1
ATOM 1253 O O . ASN A 1 154 ? 22.231 -5.301 -35.127 1.00 62.09 154 ASN A O 1
ATOM 1257 N N . SER A 1 155 ? 22.185 -3.981 -33.308 1.00 64.75 155 SER A N 1
ATOM 1258 C CA . SER A 1 155 ? 21.913 -5.034 -32.319 1.00 64.75 155 SER A CA 1
ATOM 1259 C C . SER A 1 155 ? 20.418 -5.380 -32.193 1.00 64.75 155 SER A C 1
ATOM 1261 O O . SER A 1 155 ? 20.030 -6.238 -31.407 1.00 64.75 155 SER A O 1
ATOM 1263 N N . THR A 1 156 ? 19.545 -4.748 -32.980 1.00 61.69 156 THR A N 1
ATOM 1264 C CA . THR A 1 156 ? 18.090 -4.908 -32.860 1.00 61.69 156 THR A CA 1
ATOM 1265 C C . THR A 1 156 ? 17.524 -5.809 -33.956 1.00 61.69 156 THR A C 1
ATOM 1267 O O . THR A 1 156 ? 17.356 -5.397 -35.098 1.00 61.69 156 THR A O 1
ATOM 1270 N N . SER A 1 157 ? 17.243 -7.071 -33.621 1.00 53.31 157 SER A N 1
ATOM 1271 C CA . SER A 1 157 ? 16.251 -7.928 -34.317 1.00 53.31 157 SER A CA 1
ATOM 1272 C C . SER A 1 157 ? 16.153 -9.335 -33.696 1.00 53.31 157 SER A C 1
ATOM 1274 O O . SER A 1 157 ? 16.069 -10.332 -34.406 1.00 53.31 157 SER A O 1
ATOM 1276 N N . GLY A 1 158 ? 16.196 -9.439 -32.363 1.00 50.59 158 GLY A N 1
ATOM 1277 C CA . GLY A 1 158 ? 16.042 -10.721 -31.655 1.00 50.59 158 GLY A CA 1
ATOM 1278 C C . GLY A 1 158 ? 14.723 -10.842 -30.891 1.00 50.59 158 GLY A C 1
ATOM 1279 O O . GLY A 1 158 ? 13.989 -11.807 -31.083 1.00 50.59 158 GLY A O 1
ATOM 1280 N N . ALA A 1 159 ? 14.396 -9.844 -30.069 1.00 56.12 159 ALA A N 1
ATOM 1281 C CA . ALA A 1 159 ? 13.179 -9.818 -29.267 1.00 56.12 159 ALA A CA 1
ATOM 1282 C C . ALA A 1 159 ? 12.245 -8.700 -29.750 1.00 56.12 159 ALA A C 1
ATOM 1284 O O . ALA A 1 159 ? 12.662 -7.576 -30.029 1.00 56.12 159 ALA A O 1
ATOM 1285 N N . THR A 1 160 ? 10.967 -9.025 -29.903 1.00 62.75 160 THR A N 1
ATOM 1286 C CA . THR A 1 160 ? 9.882 -8.117 -30.283 1.00 62.75 160 THR A CA 1
ATOM 1287 C C . THR A 1 160 ? 9.658 -7.058 -29.201 1.00 62.75 160 THR A C 1
ATOM 1289 O O . THR A 1 160 ? 8.781 -7.207 -28.353 1.00 62.75 160 THR A O 1
ATOM 1292 N N . CYS A 1 161 ? 10.464 -5.998 -29.205 1.00 75.12 161 CYS A N 1
ATOM 1293 C CA . CYS A 1 161 ? 10.325 -4.901 -28.256 1.00 75.12 161 CYS A CA 1
ATOM 1294 C C . CYS A 1 161 ? 9.066 -4.073 -28.506 1.00 75.12 161 CYS A C 1
ATOM 1296 O O . CYS A 1 161 ? 8.707 -3.768 -29.646 1.00 75.12 161 CYS A O 1
ATOM 1298 N N . VAL A 1 162 ? 8.401 -3.688 -27.416 1.00 80.62 162 VAL A N 1
ATOM 1299 C CA . VAL A 1 162 ? 7.193 -2.863 -27.470 1.00 80.62 162 VAL A CA 1
ATOM 1300 C C . VAL A 1 162 ? 7.534 -1.430 -27.899 1.00 80.62 162 VAL A C 1
ATOM 1302 O O . VAL A 1 162 ? 8.532 -0.856 -27.445 1.00 80.62 162 VAL A O 1
ATOM 1305 N N . PRO A 1 163 ? 6.724 -0.808 -28.773 1.00 83.38 163 PRO A N 1
ATOM 1306 C CA . PRO A 1 163 ? 6.921 0.590 -29.122 1.00 83.38 163 PRO A CA 1
ATOM 1307 C C . PRO A 1 163 ? 6.743 1.464 -27.872 1.00 83.38 163 PRO A C 1
ATOM 1309 O O . PRO A 1 163 ? 5.750 1.351 -27.160 1.00 83.38 163 PRO A O 1
ATOM 1312 N N . GLY A 1 164 ? 7.708 2.350 -27.611 1.00 84.56 164 GLY A N 1
ATOM 1313 C CA . GLY A 1 164 ? 7.671 3.232 -26.439 1.00 84.56 164 GLY A CA 1
ATOM 1314 C C . GLY A 1 164 ? 8.249 2.635 -25.151 1.00 84.56 164 GLY A C 1
ATOM 1315 O O . GLY A 1 164 ? 8.000 3.187 -24.084 1.00 84.56 164 GLY A O 1
ATOM 1316 N N . TYR A 1 165 ? 9.050 1.566 -25.233 1.00 84.81 165 TYR A N 1
ATOM 1317 C CA . TYR A 1 165 ? 9.715 0.933 -24.079 1.00 84.81 165 TYR A CA 1
ATOM 1318 C C . TYR A 1 165 ? 10.553 1.893 -23.202 1.00 84.81 165 TYR A C 1
ATOM 1320 O O . TYR A 1 165 ? 10.741 1.640 -22.020 1.00 84.81 165 TYR A O 1
ATOM 1328 N N . TRP A 1 166 ? 11.004 3.025 -23.749 1.00 87.62 166 TRP A N 1
ATOM 1329 C CA . TRP A 1 166 ? 11.766 4.065 -23.044 1.00 87.62 166 TRP A CA 1
ATOM 1330 C C . TRP A 1 166 ? 10.900 5.004 -22.183 1.00 87.62 166 TRP A C 1
ATOM 1332 O O . TRP A 1 166 ? 11.420 5.745 -21.348 1.00 87.62 166 TRP A O 1
ATOM 1342 N N . ILE A 1 167 ? 9.574 4.996 -22.365 1.00 91.50 167 ILE A N 1
ATOM 1343 C CA . ILE A 1 167 ? 8.647 5.878 -21.642 1.00 91.50 167 ILE A CA 1
ATOM 1344 C C . ILE A 1 167 ? 8.508 5.469 -20.162 1.00 91.50 167 ILE A C 1
ATOM 1346 O O . ILE A 1 167 ? 8.608 6.356 -19.309 1.00 91.50 167 ILE A O 1
ATOM 1350 N N . PRO A 1 168 ? 8.305 4.182 -19.798 1.00 91.00 168 PRO A N 1
ATOM 1351 C CA . PRO A 1 168 ? 8.196 3.772 -18.398 1.00 91.00 168 PRO A CA 1
ATOM 1352 C C . PRO A 1 168 ? 9.418 4.125 -17.530 1.00 91.00 168 PRO A C 1
ATOM 1354 O O . PRO A 1 168 ? 9.188 4.665 -16.447 1.00 91.00 168 PRO A O 1
ATOM 1357 N N . PRO A 1 169 ? 10.683 3.935 -17.968 1.00 90.69 169 PRO A N 1
ATOM 1358 C CA . PRO A 1 169 ? 11.854 4.404 -17.220 1.00 90.69 169 PRO A CA 1
ATOM 1359 C C . PRO A 1 169 ? 11.842 5.918 -16.966 1.00 90.69 169 PRO A C 1
ATOM 1361 O O . PRO A 1 169 ? 12.077 6.372 -15.846 1.00 90.69 169 PRO A O 1
ATOM 1364 N N . VAL A 1 170 ? 11.496 6.724 -17.975 1.00 92.19 170 VAL A N 1
ATOM 1365 C CA . VAL A 1 170 ? 11.398 8.185 -17.818 1.00 92.19 170 VAL A CA 1
ATOM 1366 C C . VAL A 1 170 ? 10.295 8.551 -16.824 1.00 92.19 170 VAL A C 1
ATOM 1368 O O . VAL A 1 170 ? 10.534 9.316 -15.887 1.00 92.19 170 VAL A O 1
ATOM 1371 N N . LEU A 1 171 ? 9.100 7.972 -16.966 1.00 92.50 171 LEU A N 1
ATOM 1372 C CA . LEU A 1 171 ? 7.994 8.199 -16.033 1.00 92.50 171 LEU A CA 1
ATOM 1373 C C . LEU A 1 171 ? 8.337 7.758 -14.609 1.00 92.50 171 LEU A C 1
ATOM 1375 O O . LEU A 1 171 ? 7.925 8.417 -13.657 1.00 92.50 171 LEU A O 1
ATOM 1379 N N . MET A 1 172 ? 9.115 6.688 -14.456 1.00 91.12 172 MET A N 1
ATOM 1380 C CA . MET A 1 172 ? 9.575 6.194 -13.165 1.00 91.12 172 MET A CA 1
ATOM 1381 C C . MET A 1 172 ? 10.454 7.218 -12.445 1.00 91.12 172 MET A C 1
ATOM 1383 O O . MET A 1 172 ? 10.251 7.456 -11.255 1.00 91.12 172 MET A O 1
ATOM 1387 N N . THR A 1 173 ? 11.381 7.877 -13.150 1.00 89.94 173 THR A N 1
ATOM 1388 C CA . THR A 1 173 ? 12.213 8.931 -12.541 1.00 89.94 173 THR A CA 1
ATOM 1389 C C . THR A 1 173 ? 11.368 10.093 -12.017 1.00 89.94 173 THR A C 1
ATOM 1391 O O . THR A 1 173 ? 11.555 10.536 -10.882 1.00 89.94 173 THR A O 1
ATOM 1394 N N . PHE A 1 174 ? 10.382 10.543 -12.801 1.00 92.00 174 PHE A N 1
ATOM 1395 C CA . PHE A 1 174 ? 9.466 11.605 -12.391 1.00 92.00 174 PHE A CA 1
ATOM 1396 C C . PHE A 1 174 ? 8.579 11.167 -11.220 1.00 92.00 174 PHE A C 1
ATOM 1398 O O . PHE A 1 174 ? 8.418 11.911 -10.253 1.00 92.00 174 PHE A O 1
ATOM 1405 N N . PHE A 1 175 ? 8.047 9.944 -11.272 1.00 91.62 175 PHE A N 1
ATOM 1406 C CA . PHE A 1 175 ? 7.244 9.358 -10.202 1.00 91.62 175 PHE A CA 1
ATOM 1407 C C . PHE A 1 175 ? 8.019 9.295 -8.882 1.00 91.62 175 PHE A C 1
ATOM 1409 O O . PHE A 1 175 ? 7.512 9.774 -7.871 1.00 91.62 175 PHE A O 1
ATOM 1416 N N . LEU A 1 176 ? 9.250 8.775 -8.883 1.00 89.12 176 LEU A N 1
ATOM 1417 C CA . LEU A 1 176 ? 10.073 8.689 -7.676 1.00 89.12 176 LEU A CA 1
ATOM 1418 C C . LEU A 1 176 ? 10.444 10.074 -7.139 1.00 89.12 176 LEU A C 1
ATOM 1420 O O . LEU A 1 176 ? 10.413 10.277 -5.929 1.00 89.12 176 LEU A O 1
ATOM 1424 N N . LEU A 1 177 ? 10.728 11.050 -8.005 1.00 89.12 177 LEU A N 1
ATOM 1425 C CA . LEU A 1 177 ? 10.976 12.427 -7.577 1.00 89.12 177 LEU A CA 1
ATOM 1426 C C . LEU A 1 177 ? 9.739 13.024 -6.894 1.00 89.12 177 LEU A C 1
ATOM 1428 O O . LEU A 1 177 ? 9.824 13.544 -5.782 1.00 89.12 177 LEU A O 1
ATOM 1432 N N . VAL A 1 178 ? 8.568 12.924 -7.523 1.00 87.44 178 VAL A N 1
ATOM 1433 C CA . VAL A 1 178 ? 7.328 13.473 -6.962 1.00 87.44 178 VAL A CA 1
ATOM 1434 C C . VAL A 1 178 ? 6.937 12.741 -5.677 1.00 87.44 178 VAL A C 1
ATOM 1436 O O . VAL A 1 178 ? 6.622 13.377 -4.674 1.00 87.44 178 VAL A O 1
ATOM 1439 N N . ALA A 1 179 ? 6.973 11.414 -5.667 1.00 85.12 179 ALA A N 1
ATOM 1440 C CA . ALA A 1 179 ? 6.486 10.640 -4.537 1.00 85.12 179 ALA A CA 1
ATOM 1441 C C . ALA A 1 179 ? 7.481 10.590 -3.364 1.00 85.12 179 ALA A C 1
ATOM 1443 O O . ALA A 1 179 ? 7.087 10.849 -2.227 1.00 85.12 179 ALA A O 1
ATOM 1444 N N . ASN A 1 180 ? 8.771 10.344 -3.610 1.00 79.12 180 ASN A N 1
ATOM 1445 C CA . ASN A 1 180 ? 9.753 10.218 -2.527 1.00 79.12 180 ASN A CA 1
ATOM 1446 C C . ASN A 1 180 ? 10.315 11.558 -2.055 1.00 79.12 180 ASN A C 1
ATOM 1448 O O . ASN A 1 180 ? 10.692 11.658 -0.893 1.00 79.12 180 ASN A O 1
ATOM 1452 N N . ILE A 1 181 ? 10.377 12.588 -2.906 1.00 80.62 181 ILE A N 1
ATOM 1453 C CA . ILE A 1 181 ? 10.899 13.895 -2.483 1.00 80.62 181 ILE A CA 1
ATOM 1454 C C . ILE A 1 181 ? 9.749 14.814 -2.091 1.00 80.62 181 ILE A C 1
ATOM 1456 O O . ILE A 1 181 ? 9.743 15.301 -0.965 1.00 80.62 181 ILE A O 1
ATOM 1460 N N . LEU A 1 182 ? 8.754 15.038 -2.954 1.00 80.06 182 LEU A N 1
ATOM 1461 C CA . LEU A 1 182 ? 7.691 16.009 -2.653 1.00 80.06 182 LEU A CA 1
ATOM 1462 C C . LEU A 1 182 ? 6.682 15.479 -1.626 1.00 80.06 182 LEU A C 1
ATOM 1464 O O . LEU A 1 182 ? 6.446 16.150 -0.621 1.00 80.06 182 LEU A O 1
ATOM 1468 N N . LEU A 1 183 ? 6.106 14.287 -1.832 1.00 80.56 183 LEU A N 1
ATOM 1469 C CA . LEU A 1 183 ? 5.055 13.781 -0.933 1.00 80.56 183 LEU A CA 1
ATOM 1470 C C . LEU A 1 183 ? 5.599 13.419 0.455 1.00 80.56 183 LEU A C 1
ATOM 1472 O O . LEU A 1 183 ? 4.982 13.793 1.451 1.00 80.56 183 LEU A O 1
ATOM 1476 N N . MET A 1 184 ? 6.768 12.777 0.550 1.00 77.81 184 MET A N 1
ATOM 1477 C CA . MET A 1 184 ? 7.377 12.482 1.857 1.00 77.81 184 MET A CA 1
ATOM 1478 C C . MET A 1 184 ? 7.803 13.750 2.603 1.00 77.81 184 MET A C 1
ATOM 1480 O O . MET A 1 184 ? 7.580 13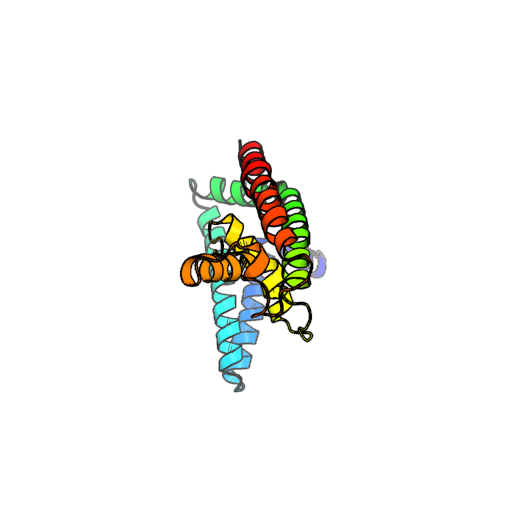.857 3.809 1.00 77.81 184 MET A O 1
ATOM 1484 N N . SER A 1 185 ? 8.359 14.743 1.903 1.00 81.38 185 SER A N 1
ATOM 1485 C CA . SER A 1 185 ? 8.759 16.005 2.539 1.00 81.38 185 SER A CA 1
ATOM 1486 C C . SER A 1 185 ? 7.547 16.824 2.988 1.00 81.38 185 SER A C 1
ATOM 1488 O O . SER A 1 185 ? 7.584 17.439 4.052 1.00 81.38 185 SER A O 1
ATOM 1490 N N . MET A 1 186 ? 6.445 16.789 2.231 1.00 82.62 186 MET A N 1
ATOM 1491 C CA . MET A 1 186 ? 5.173 17.388 2.640 1.00 82.62 186 MET A CA 1
ATOM 1492 C C . MET A 1 186 ? 4.594 16.684 3.875 1.00 82.62 186 MET A C 1
ATOM 1494 O O . MET A 1 186 ? 4.159 17.347 4.813 1.00 82.62 186 MET A O 1
ATOM 1498 N N . LEU A 1 187 ? 4.640 15.351 3.908 1.00 80.75 187 LEU A N 1
ATOM 1499 C CA . LEU A 1 187 ? 4.174 14.538 5.030 1.00 80.75 187 LEU A CA 1
ATOM 1500 C C . LEU A 1 187 ? 4.961 14.859 6.314 1.00 80.75 187 LEU A C 1
ATOM 1502 O O . LEU A 1 187 ? 4.352 15.102 7.354 1.00 80.75 187 LEU A O 1
ATOM 1506 N N . ILE A 1 188 ? 6.289 14.997 6.233 1.00 81.56 188 ILE A N 1
ATOM 1507 C CA . ILE A 1 188 ? 7.122 15.468 7.355 1.00 81.56 188 ILE A CA 1
ATOM 1508 C C . ILE A 1 188 ? 6.746 16.900 7.771 1.00 81.56 188 ILE A C 1
ATOM 1510 O O . ILE A 1 188 ? 6.658 17.185 8.964 1.00 81.56 188 ILE A O 1
ATOM 1514 N N . ALA A 1 189 ? 6.495 17.800 6.816 1.00 80.12 189 ALA A N 1
ATOM 1515 C CA . ALA A 1 189 ? 6.161 19.196 7.100 1.00 80.12 189 ALA A CA 1
ATOM 1516 C C . ALA A 1 189 ? 4.814 19.379 7.820 1.00 80.12 189 ALA A C 1
ATOM 1518 O O . ALA A 1 189 ? 4.658 20.346 8.552 1.00 80.12 189 ALA A O 1
ATOM 1519 N N . ILE A 1 190 ? 3.858 18.466 7.638 1.00 77.50 190 ILE A N 1
ATOM 1520 C CA . ILE A 1 190 ? 2.550 18.503 8.321 1.00 77.50 190 ILE A CA 1
ATOM 1521 C C . ILE A 1 190 ? 2.613 17.878 9.713 1.00 77.50 190 ILE A C 1
ATOM 1523 O O . ILE A 1 190 ? 1.805 18.207 10.579 1.00 77.50 190 ILE A O 1
ATOM 1527 N N . PHE A 1 191 ? 3.547 16.949 9.922 1.00 69.38 191 PHE A N 1
ATOM 1528 C CA . PHE A 1 191 ? 3.796 16.367 11.237 1.00 69.38 191 PHE A CA 1
ATOM 1529 C C . PHE A 1 191 ? 4.567 17.301 12.177 1.00 69.38 191 PHE A C 1
ATOM 1531 O O . PHE A 1 191 ? 4.544 17.069 13.387 1.00 69.38 191 PHE A O 1
ATOM 1538 N N . LYS A 1 192 ? 5.257 18.309 11.632 1.00 59.62 192 LYS A N 1
ATOM 1539 C CA . LYS A 1 192 ? 5.999 19.324 12.382 1.00 59.62 192 LYS A CA 1
ATOM 1540 C C . LYS A 1 192 ? 5.092 20.474 12.811 1.00 59.62 192 LYS A C 1
ATOM 1542 O O . LYS A 1 192 ? 5.230 20.885 13.983 1.00 59.62 192 LYS A O 1
#

Secondary structure (DSSP, 8-state):
---HHHHHHHHHHSHHHHHHHHHHHHHHHHHHHHHTT-HHHHHHHHHHHHHHHHHHHHHHHHTSTTTHHHHHHHHHHHHHTHHHHHHHHHHHHHHHHHHHHHH--S----HHHHHHHHHHHHHHHTT---GGGT-HHHHHHHHHHHHHT--GGG--SSS-PPTTTTHHHHHHHHHHIIIIIIIHHHHHHHH-

Sequence (192 aa):
MEPFGQKLKYFFYNYWNTVTTVAVVSYVVGFAMRTFGVIETGRVILACNSVLWTMKLLDYMSVHPRLGPYITMAGKMILNMSYIIVMLVVSLLAFGLARQSITYPNEDWHWLLVRNIFYKPYFMLYGEVYADEIDTCGDEAWDSHLEKGVPITNSTSGATCVPGYWIPPVLMTFFLLVANILLMSMLIAIFK